Protein AF-A0A8D0H5A8-F1 (afdb_monomer_lite)

Sequence (296 aa):
MAQKKRKTSLLFDHLESGELAEHLTYLEYRSFSKILFQDYHSFVMHGCTVDNPILERFITLFNSVSQWVQLMVLSKPTAQQRAQVITRFVMVAQVWESLTELLTSVGNYSQYRRRFSECLGFKFPILGVHLKDLVAVHVALPDWLDRAHTRLNGTKMQQLFVILNELVLVQSIRPPFEANPDLLNLLMVSLDQYQTEDEIYQLSLQREPRNKSAPSSPTSSTPTPTPPPAIIEEWAAAPKPKPDQALVRKHIEKMVESVFRNFDVDGDGHISQEEFKIIRNNFPYLCKFGDLDENQ

Secondary structure (DSSP, 8-state):
-HHHHHHHHT-TTTS-HHHHHHHHHHHHHHHHTT--HHHHHHHHHHSS-SS-HHHHHHHHHHHHHHHHHHHHHHH-SSHHHHHHHHHHHHHHTS-HHHHHHHT--TTTTHHHHHHHHH--SS----HHHHHHHHHHHHHHS-SBSSTTS-SB-HHHHHHHHHHHHHHHHHHHSPPSSPPPHHHHHHHHHHHT----HHHHHHHHHHHSPPPS-S----------PPPPPTTS-GGG--------HHHHHHHHHHHHHHHHHHH-SS-SS---HHHHHHHHHHSTTGGGGTTS----

Organism: Sphenodon punctatus (NCBI:txid8508)

InterPro domains:
  IPR001895 Ras guanine-nucleotide exchange factors catalytic domain [PF00617] (19-95)
  IPR001895 Ras guanine-nucleotide exchange factors catalytic domain [PS50009] (16-210)
  IPR001895 Ras guanine-nucleotide exchange factors catalytic domain [SM00147] (12-211)
  IPR002048 EF-hand domain [PF00036] (256-278)
  IPR002048 EF-hand domain [PS50222] (251-286)
  IPR002048 EF-hand domain [SM00054] (255-283)
  IPR008937 Ras-like guanine nucleotide exchange factor [PTHR23113] (9-94)
  IPR011992 EF-hand domain pair [SSF47473] (235-284)
  IPR018247 EF-Hand 1, calcium-binding site [PS00018] (264-276)
  IPR023578 Ras guanine nucleotide exchange factor domain superfamily [SSF48366] (5-222)
  IPR036964 Ras guanine-nucleotide exchange factor, catalytic domain superfamily [G3DSA:1.10.840.10] (4-94)
  IPR036964 Ras guanine-nucleotide exchange factor, catalytic domain superfamily [G3DSA:1.10.840.10] (95-242)

Foldseek 3Di:
DVLVVVLQCLFPVRNALQLVLLLLVQLLLVLLLPDDPVLLVCCLVVVADDPRVSVLVNLLLVVLVVVLLLVLLLLDQDPVVSVVSVVSNCVNVPHPVVVCVQLACPPPSVSVVVVQVVDDAADDDPVLSLSVQSNVLPVVDDQAPDPVRPHGDPVSVVSNCVSVVVSVVNSVGDDPDDHDVLSSLLVVLLSLDDDDPVRSVVSVCVSPPDDPPDPDDDDDDDPDPPPDRCSDDPRSPHDPDPRPVVVSVVSVVSNLVSLCVSQVPVNPSDHDPVSVVSSCSRRVPVCVVVVPDPDD

Structure (mmCIF, N/CA/C/O backbone):
data_AF-A0A8D0H5A8-F1
#
_entry.id   AF-A0A8D0H5A8-F1
#
loop_
_atom_site.group_PDB
_atom_site.id
_atom_site.type_symbol
_atom_site.label_atom_id
_atom_site.label_alt_id
_atom_site.label_comp_id
_atom_site.label_asym_id
_atom_site.label_entity_id
_atom_site.label_seq_id
_atom_site.pdbx_PDB_ins_code
_atom_site.Cartn_x
_atom_site.Cartn_y
_atom_site.Cartn_z
_atom_site.occupancy
_atom_site.B_iso_or_equiv
_atom_site.auth_seq_id
_atom_site.auth_comp_id
_atom_site.auth_asym_id
_atom_site.auth_atom_id
_atom_site.pdbx_PDB_model_num
ATOM 1 N N . MET A 1 1 ? -31.976 12.050 14.074 1.00 32.66 1 MET A N 1
ATOM 2 C CA . MET A 1 1 ? -31.565 10.629 13.921 1.00 32.66 1 MET A CA 1
ATOM 3 C C . MET A 1 1 ? -30.370 10.447 12.981 1.00 32.66 1 MET A C 1
ATOM 5 O O . MET A 1 1 ? -29.444 9.749 13.369 1.00 32.66 1 MET A O 1
ATOM 9 N N . ALA A 1 2 ? -30.318 11.108 11.816 1.00 33.44 2 ALA A N 1
ATOM 10 C CA . ALA A 1 2 ? -29.173 11.036 10.890 1.00 33.44 2 ALA A CA 1
ATOM 11 C C . ALA A 1 2 ? -27.829 11.482 11.509 1.00 33.44 2 ALA A C 1
ATOM 13 O O . ALA A 1 2 ? -26.819 10.814 11.335 1.00 33.44 2 ALA A O 1
ATOM 14 N N . GLN A 1 3 ? -27.831 12.544 12.320 1.00 36.78 3 GLN A N 1
ATOM 15 C CA . GLN A 1 3 ? -26.632 13.052 13.005 1.00 36.78 3 GLN A CA 1
ATOM 16 C C . GLN A 1 3 ? -26.099 12.072 14.069 1.00 36.78 3 GLN A C 1
ATOM 18 O O . GLN A 1 3 ? -24.895 11.915 14.218 1.00 36.78 3 GLN A O 1
ATOM 23 N N . LYS A 1 4 ? -26.989 11.331 14.748 1.00 39.31 4 LYS A N 1
ATOM 24 C CA . LYS A 1 4 ? -26.627 10.286 15.726 1.00 39.31 4 LYS A CA 1
ATOM 25 C C . LYS A 1 4 ? -26.050 9.033 15.041 1.00 39.31 4 LYS A C 1
ATOM 27 O O . LYS A 1 4 ? -25.130 8.427 15.579 1.00 39.31 4 LYS A O 1
ATOM 32 N N . LYS A 1 5 ? -26.54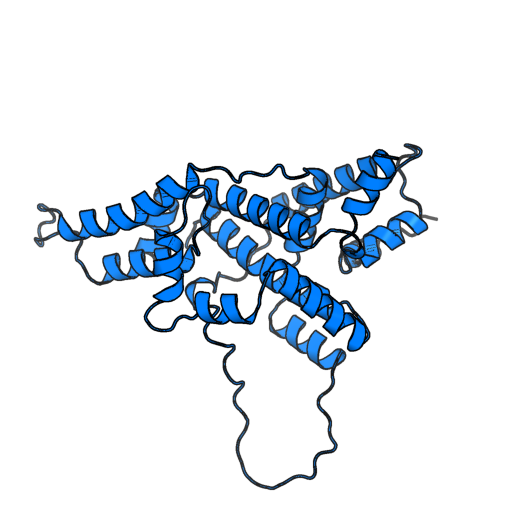1 8.693 13.837 1.00 42.31 5 LYS A N 1
ATOM 33 C CA . LYS A 1 5 ? -25.967 7.658 12.949 1.00 42.31 5 LYS A CA 1
ATOM 34 C C . LYS A 1 5 ? -24.576 8.053 12.427 1.00 42.31 5 LYS A C 1
ATOM 36 O O . LYS A 1 5 ? -23.653 7.257 12.484 1.00 42.31 5 LYS A O 1
ATOM 41 N N . ARG A 1 6 ? -24.395 9.315 12.016 1.00 46.88 6 ARG A N 1
ATOM 42 C CA . ARG A 1 6 ? -23.095 9.848 11.561 1.00 46.88 6 ARG A CA 1
ATOM 43 C C . ARG A 1 6 ? -22.026 9.822 12.662 1.00 46.88 6 ARG A C 1
ATOM 45 O O . ARG A 1 6 ? -20.892 9.454 12.395 1.00 46.88 6 ARG A O 1
ATOM 52 N N . LYS A 1 7 ? -22.408 10.148 13.904 1.00 48.62 7 LYS A N 1
ATOM 53 C CA . LYS A 1 7 ? -21.528 10.104 15.089 1.00 48.62 7 LYS A CA 1
ATOM 54 C C . LYS A 1 7 ? -21.149 8.684 15.521 1.00 48.62 7 LYS A C 1
ATOM 56 O O . LYS A 1 7 ? -20.062 8.481 16.043 1.00 48.62 7 LYS A O 1
ATOM 61 N N . THR A 1 8 ? -22.027 7.704 15.295 1.00 46.03 8 THR A N 1
ATOM 62 C CA . THR A 1 8 ? -21.752 6.289 15.604 1.00 46.03 8 THR A CA 1
ATOM 63 C C . THR A 1 8 ? -20.870 5.616 14.546 1.00 46.03 8 THR A C 1
ATOM 65 O O . THR A 1 8 ? -20.055 4.788 14.930 1.00 46.03 8 THR A O 1
ATOM 68 N N . SER A 1 9 ? -20.919 6.040 13.272 1.00 49.22 9 SER A N 1
ATOM 69 C CA . SER A 1 9 ? -19.961 5.616 12.221 1.00 49.22 9 SER A CA 1
ATOM 70 C C . SER A 1 9 ? -18.506 5.974 12.533 1.00 49.22 9 SER A C 1
ATOM 72 O O . SER A 1 9 ? -17.601 5.299 12.072 1.00 49.22 9 SER A O 1
ATOM 74 N N . LEU A 1 10 ? -18.239 7.029 13.311 1.00 56.25 10 LEU A N 1
ATOM 75 C CA . LEU A 1 10 ? -16.859 7.441 13.624 1.00 56.25 10 LEU A CA 1
ATOM 76 C C . LEU A 1 10 ? -16.199 6.564 14.702 1.00 56.25 10 LEU A C 1
ATOM 78 O O . LEU A 1 10 ? -15.023 6.744 15.013 1.00 56.25 10 LEU A O 1
ATOM 82 N N . LEU A 1 11 ? -16.952 5.627 15.283 1.00 60.44 11 LEU A N 1
ATOM 83 C CA . LEU A 1 11 ? -16.485 4.725 16.325 1.00 60.44 11 LEU A CA 1
ATOM 84 C C . LEU A 1 11 ? -16.085 3.399 15.685 1.00 60.44 11 LEU A C 1
ATOM 86 O O . LEU A 1 11 ? -16.940 2.689 15.167 1.00 60.44 11 LEU A O 1
ATOM 90 N N . PHE A 1 12 ? -14.805 3.039 15.762 1.00 63.34 12 PHE A N 1
ATOM 91 C CA . PHE A 1 12 ? -14.275 1.749 15.311 1.00 63.34 12 PHE A CA 1
ATOM 92 C C . PHE A 1 12 ? -15.105 0.551 15.809 1.00 63.34 12 PHE A C 1
ATOM 94 O O . PHE A 1 12 ? -15.384 -0.372 15.045 1.00 63.34 12 PHE A O 1
ATOM 101 N N . ASP A 1 13 ? -15.578 0.580 17.060 1.00 62.59 13 ASP A N 1
ATOM 102 C CA . ASP A 1 13 ? -16.407 -0.498 17.610 1.00 62.59 13 ASP A CA 1
ATOM 103 C C . ASP A 1 13 ? -17.788 -0.612 16.919 1.00 62.59 13 ASP A C 1
ATOM 105 O O . ASP A 1 13 ? -18.361 -1.703 16.881 1.00 62.59 13 ASP A O 1
ATOM 109 N N . HIS A 1 14 ? -18.290 0.449 16.282 1.00 64.38 14 HIS A N 1
ATOM 110 C CA . HIS A 1 14 ? -19.584 0.487 15.582 1.00 64.38 14 HIS A CA 1
ATOM 111 C C . HIS A 1 14 ? -19.475 0.617 14.054 1.00 64.38 14 HIS A C 1
ATOM 113 O O . HIS A 1 14 ? -20.487 0.480 13.372 1.00 64.38 14 HIS A O 1
ATOM 119 N N . LEU A 1 15 ? -18.269 0.829 13.525 1.00 70.31 15 LEU A N 1
ATOM 120 C CA . LEU A 1 15 ? -17.990 0.931 12.097 1.00 70.31 15 LEU A CA 1
ATOM 121 C C . LEU A 1 15 ? -18.145 -0.437 11.422 1.00 70.31 15 LEU A C 1
ATOM 123 O O . LEU A 1 15 ? -17.518 -1.419 11.833 1.00 70.31 15 LEU A O 1
ATOM 127 N N . GLU A 1 16 ? -18.982 -0.534 10.394 1.00 74.81 16 GLU A N 1
ATOM 128 C CA . GLU A 1 16 ? -19.155 -1.794 9.671 1.00 74.81 16 GLU A CA 1
ATOM 129 C C . GLU A 1 16 ? -17.849 -2.207 8.976 1.00 74.81 16 GLU A C 1
ATOM 131 O O . GLU A 1 16 ? -17.098 -1.372 8.470 1.00 74.81 16 GLU A O 1
ATOM 136 N N . SER A 1 17 ? -17.567 -3.514 8.929 1.00 75.00 17 SER A N 1
ATOM 137 C CA . SER A 1 17 ? -16.337 -4.034 8.315 1.00 75.00 17 SER A CA 1
ATOM 138 C C . SER A 1 17 ? -16.186 -3.617 6.844 1.00 75.00 17 SER A C 1
ATOM 140 O O . SER A 1 17 ? -15.068 -3.374 6.395 1.00 75.00 17 SER A O 1
ATOM 142 N N . GLY A 1 18 ? -17.300 -3.499 6.111 1.00 77.62 18 GLY A N 1
ATOM 143 C CA . GLY A 1 18 ? -17.314 -2.997 4.734 1.00 77.62 18 GLY A CA 1
ATOM 144 C C . GLY A 1 18 ? -16.946 -1.516 4.642 1.00 77.62 18 GLY A C 1
ATOM 145 O O . GLY A 1 18 ? -16.076 -1.158 3.857 1.00 77.62 18 GLY A O 1
ATOM 146 N N . GLU A 1 19 ? -17.518 -0.674 5.508 1.00 80.44 19 GLU A N 1
ATOM 147 C CA . GLU A 1 19 ? -17.210 0.762 5.553 1.00 80.44 19 GLU A CA 1
ATOM 148 C C . GLU A 1 19 ? -15.726 0.990 5.890 1.00 80.44 19 GLU A C 1
ATOM 150 O O . GLU A 1 19 ? -15.059 1.803 5.252 1.00 80.44 19 GLU A O 1
ATOM 155 N N . LEU A 1 20 ? -15.157 0.225 6.830 1.00 81.62 20 LEU A N 1
ATOM 156 C CA . LEU A 1 20 ? -13.722 0.291 7.125 1.00 81.62 20 LEU A CA 1
ATOM 157 C C . LEU A 1 20 ? -12.859 -0.098 5.912 1.00 81.62 20 LEU A C 1
ATOM 159 O O . LEU A 1 20 ? -11.876 0.588 5.624 1.00 81.62 20 LEU A O 1
ATOM 163 N N . ALA A 1 21 ? -13.223 -1.168 5.196 1.00 83.00 21 ALA A N 1
ATOM 164 C CA . ALA A 1 21 ? -12.512 -1.602 3.992 1.00 83.00 21 ALA A CA 1
ATOM 165 C C . ALA A 1 21 ? -12.516 -0.515 2.907 1.00 83.00 21 ALA A C 1
ATOM 167 O O . ALA A 1 21 ? -11.471 -0.218 2.327 1.00 83.00 21 ALA A O 1
ATOM 168 N N . GLU A 1 22 ? -13.667 0.116 2.664 1.00 86.00 22 GLU A N 1
ATOM 169 C CA . GLU A 1 22 ? -13.814 1.215 1.705 1.00 86.00 22 GLU A CA 1
ATOM 170 C C . GLU A 1 22 ? -12.912 2.402 2.068 1.00 86.00 22 GLU A C 1
ATOM 172 O O . GLU A 1 22 ? -12.173 2.909 1.223 1.00 86.00 22 GLU A O 1
ATOM 177 N N . HIS A 1 23 ? -12.890 2.815 3.339 1.00 86.88 23 HIS A N 1
ATOM 178 C CA . HIS A 1 23 ? -12.073 3.950 3.774 1.00 86.88 23 HIS A CA 1
ATOM 179 C C . HIS A 1 23 ? -10.568 3.659 3.711 1.00 86.88 23 HIS A C 1
ATOM 181 O O . HIS A 1 23 ? -9.806 4.523 3.270 1.00 86.88 23 HIS A O 1
ATOM 187 N N . LEU A 1 24 ? -10.128 2.455 4.097 1.00 87.31 24 LEU A N 1
ATOM 188 C CA . LEU A 1 24 ? -8.728 2.039 3.947 1.00 87.31 24 LEU A CA 1
ATOM 189 C C . LEU A 1 24 ? -8.327 1.995 2.468 1.00 87.31 24 LEU A C 1
ATOM 191 O O . LEU A 1 24 ? -7.317 2.587 2.090 1.00 87.31 24 LEU A O 1
ATOM 195 N N . THR A 1 25 ? -9.174 1.409 1.617 1.00 88.94 25 THR A N 1
ATOM 196 C CA . THR A 1 25 ? -8.945 1.356 0.166 1.00 88.94 25 THR A CA 1
ATOM 197 C C . THR A 1 25 ? -8.857 2.759 -0.430 1.00 88.94 25 THR A C 1
ATOM 199 O O . THR A 1 25 ? -8.006 3.029 -1.274 1.00 88.94 25 THR A O 1
ATOM 202 N N . TYR A 1 26 ? -9.698 3.692 0.026 1.00 90.12 26 TYR A N 1
ATOM 203 C CA . TYR A 1 26 ? -9.642 5.082 -0.414 1.00 90.12 26 TYR A CA 1
ATOM 204 C C . TYR A 1 26 ? -8.338 5.778 0.007 1.00 90.12 26 TYR A C 1
ATOM 206 O O . TYR A 1 26 ? -7.755 6.521 -0.788 1.00 90.12 26 TYR A O 1
ATOM 214 N N . LEU A 1 27 ? -7.858 5.551 1.238 1.00 89.69 27 LEU A N 1
ATOM 215 C CA . LEU A 1 27 ? -6.582 6.099 1.714 1.00 89.69 27 LEU A CA 1
ATOM 216 C C . LEU A 1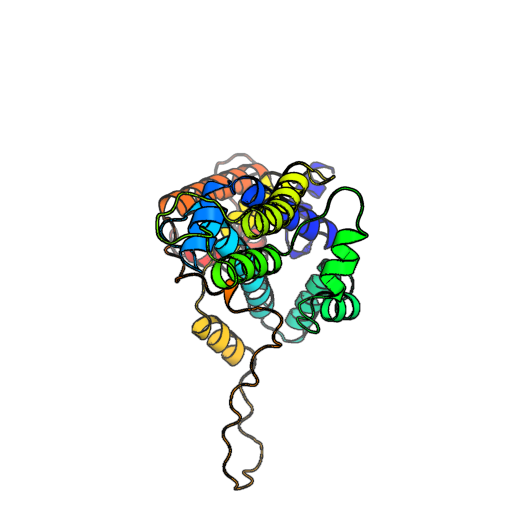 27 ? -5.410 5.594 0.877 1.00 89.69 27 LEU A C 1
ATOM 218 O O . LEU A 1 27 ? -4.593 6.399 0.418 1.00 89.69 27 LEU A O 1
ATOM 222 N N . GLU A 1 28 ? -5.349 4.285 0.649 1.00 90.62 28 GLU A N 1
ATOM 223 C CA . GLU A 1 28 ? -4.293 3.682 -0.154 1.00 90.62 28 GLU A CA 1
ATOM 224 C C . GLU A 1 28 ? -4.373 4.134 -1.611 1.00 90.62 28 GLU A C 1
ATOM 226 O O . GLU A 1 28 ? -3.356 4.548 -2.163 1.00 90.62 28 GLU A O 1
ATOM 231 N N . TYR A 1 29 ? -5.569 4.168 -2.213 1.00 92.38 29 TYR A N 1
ATOM 232 C CA . TYR A 1 29 ? -5.773 4.680 -3.570 1.00 92.38 29 TYR A CA 1
ATOM 233 C C . TYR A 1 29 ? -5.297 6.129 -3.705 1.00 92.38 29 TYR A C 1
ATOM 235 O O . TYR A 1 29 ? -4.563 6.460 -4.632 1.00 92.38 29 TYR A O 1
ATOM 243 N N . ARG A 1 30 ? -5.653 7.000 -2.754 1.00 91.81 30 ARG A N 1
ATOM 244 C CA . ARG A 1 30 ? -5.230 8.409 -2.750 1.00 91.81 30 ARG A CA 1
ATOM 245 C C . ARG A 1 30 ? -3.716 8.572 -2.600 1.00 91.81 30 ARG A C 1
ATOM 247 O O . ARG A 1 30 ? -3.160 9.584 -3.034 1.00 91.81 30 ARG A O 1
ATOM 254 N N . SER A 1 31 ? -3.055 7.642 -1.917 1.00 91.94 31 SER A N 1
ATOM 255 C CA . SER A 1 31 ? -1.596 7.610 -1.812 1.00 91.94 31 SER A CA 1
ATOM 256 C C . SER A 1 31 ? -0.973 7.102 -3.118 1.00 91.94 31 SER A C 1
ATOM 258 O O . SER A 1 31 ? -0.111 7.764 -3.692 1.00 91.94 31 SER A O 1
ATOM 260 N N . PHE A 1 32 ? -1.504 6.002 -3.654 1.00 94.25 32 PHE A N 1
ATOM 261 C CA . PHE A 1 32 ? -1.097 5.377 -4.911 1.00 94.25 32 PHE A CA 1
ATOM 262 C C . PHE A 1 32 ? -1.234 6.307 -6.120 1.00 94.25 32 PHE A C 1
ATOM 264 O O . PHE A 1 32 ? -0.338 6.363 -6.956 1.00 94.25 32 PHE A O 1
ATOM 271 N N . SER A 1 33 ? -2.310 7.094 -6.191 1.00 93.56 33 SER A N 1
ATOM 272 C CA . SER A 1 33 ? -2.580 8.027 -7.291 1.00 93.56 33 SER A CA 1
ATOM 273 C C . SER A 1 33 ? -1.586 9.191 -7.373 1.00 93.56 33 SER A C 1
ATOM 275 O O . SER A 1 33 ? -1.647 9.981 -8.311 1.00 93.56 33 SER A O 1
ATOM 277 N N . LYS A 1 34 ? -0.725 9.365 -6.362 1.00 94.69 34 LYS A N 1
ATOM 278 C CA . LYS A 1 34 ? 0.336 10.381 -6.363 1.00 94.69 34 LYS A CA 1
ATOM 279 C C . LYS A 1 34 ? 1.642 9.864 -6.950 1.00 94.69 34 LYS A C 1
ATOM 281 O O . LYS A 1 34 ? 2.497 10.690 -7.243 1.00 94.69 34 LYS A O 1
ATOM 286 N N . ILE A 1 35 ? 1.803 8.546 -7.072 1.00 95.31 35 ILE A N 1
ATOM 287 C CA . ILE A 1 35 ? 3.029 7.928 -7.571 1.00 95.31 35 ILE A CA 1
ATOM 288 C C . ILE A 1 35 ? 3.129 8.197 -9.070 1.00 95.31 35 ILE A C 1
ATOM 290 O O . ILE A 1 35 ? 2.241 7.826 -9.839 1.00 95.31 35 ILE A O 1
ATOM 294 N N . LEU A 1 36 ? 4.216 8.841 -9.472 1.00 95.56 36 LEU A N 1
ATOM 295 C CA . LEU A 1 36 ? 4.514 9.205 -10.848 1.00 95.56 36 LEU A CA 1
ATOM 296 C C . LEU A 1 36 ? 5.562 8.263 -11.447 1.00 95.56 36 LEU A C 1
ATOM 298 O O . LEU A 1 36 ? 6.276 7.545 -10.750 1.00 95.56 36 LEU A O 1
ATOM 302 N N . PHE A 1 37 ? 5.714 8.320 -12.772 1.00 95.06 37 PHE A N 1
ATOM 303 C CA . PHE A 1 37 ? 6.714 7.532 -13.499 1.00 95.06 37 PHE A CA 1
ATOM 304 C C . PHE A 1 37 ? 8.134 7.679 -12.926 1.00 95.06 37 PHE A C 1
ATOM 306 O O . PHE A 1 37 ? 8.851 6.690 -12.800 1.00 95.06 37 PHE A O 1
ATOM 313 N N . GLN A 1 38 ? 8.530 8.898 -12.547 1.00 95.56 38 GLN A N 1
ATOM 314 C CA . GLN A 1 38 ? 9.846 9.172 -11.960 1.00 95.56 38 GLN A CA 1
ATOM 315 C C . GLN A 1 38 ? 10.089 8.395 -10.656 1.00 95.56 38 GLN A C 1
ATOM 317 O O . GLN A 1 38 ? 11.221 8.002 -10.384 1.00 95.56 38 GLN A O 1
ATOM 322 N N . ASP A 1 39 ? 9.031 8.131 -9.886 1.00 95.75 39 ASP A N 1
ATOM 323 C CA . ASP A 1 39 ? 9.117 7.421 -8.614 1.00 95.75 39 ASP A CA 1
ATOM 324 C C . ASP A 1 39 ? 9.353 5.927 -8.872 1.00 95.75 39 ASP A C 1
ATOM 326 O O . ASP A 1 39 ? 10.213 5.317 -8.238 1.00 95.75 39 ASP A O 1
ATOM 330 N N . TYR A 1 40 ? 8.658 5.347 -9.859 1.00 96.12 40 TYR A N 1
ATOM 331 C CA . TYR A 1 40 ? 8.924 3.979 -10.315 1.00 96.12 40 TYR A CA 1
ATOM 332 C C . TYR A 1 40 ? 10.329 3.842 -10.890 1.00 96.12 40 TYR A C 1
ATOM 334 O O . TYR A 1 40 ? 11.054 2.920 -10.530 1.00 96.12 40 TYR A O 1
ATOM 342 N N . HIS A 1 41 ? 10.730 4.774 -11.753 1.00 94.75 41 HIS A N 1
ATOM 343 C CA . HIS A 1 41 ? 12.060 4.781 -12.344 1.00 94.75 41 HIS A CA 1
ATOM 344 C C . HIS A 1 41 ? 13.147 4.840 -11.264 1.00 94.75 41 HIS A C 1
ATOM 346 O O . HIS A 1 41 ? 14.050 4.010 -11.268 1.00 94.75 41 HIS A O 1
ATOM 352 N N . SER A 1 42 ? 13.036 5.769 -10.306 1.00 94.88 42 SER A N 1
ATOM 353 C CA . SER A 1 42 ? 13.983 5.870 -9.191 1.00 94.88 42 SER A CA 1
ATOM 354 C C . SER A 1 42 ? 14.063 4.562 -8.402 1.00 94.88 42 SER A C 1
ATOM 356 O O . SER A 1 42 ? 15.158 4.048 -8.187 1.00 94.88 42 SER A O 1
ATOM 358 N N . PHE A 1 43 ? 12.922 3.971 -8.036 1.00 94.00 43 PHE A N 1
ATOM 359 C CA . PHE A 1 43 ? 12.904 2.707 -7.299 1.00 94.00 43 PHE A CA 1
ATOM 360 C C . PHE A 1 43 ? 13.586 1.571 -8.069 1.00 94.00 43 PHE A C 1
ATOM 362 O O . PHE A 1 43 ? 14.390 0.837 -7.507 1.00 94.00 43 PHE A O 1
ATOM 369 N N . VAL A 1 44 ? 13.298 1.440 -9.364 1.00 94.19 44 VAL A N 1
ATOM 370 C CA . VAL A 1 44 ? 13.850 0.373 -10.210 1.00 94.19 44 VAL A CA 1
ATOM 371 C C . VAL A 1 44 ? 15.363 0.501 -10.376 1.00 94.19 44 VAL A C 1
ATOM 373 O O . VAL A 1 44 ? 16.056 -0.512 -10.358 1.00 94.19 44 VAL A O 1
ATOM 376 N N . MET A 1 45 ? 15.876 1.728 -10.493 1.00 91.56 45 MET A N 1
ATOM 377 C CA . MET A 1 45 ? 17.314 1.985 -10.632 1.00 91.56 45 MET A CA 1
ATOM 378 C C . MET A 1 45 ? 18.100 1.678 -9.352 1.00 91.56 45 MET A C 1
ATOM 380 O O . MET A 1 45 ? 19.255 1.269 -9.431 1.00 91.56 45 MET A O 1
ATOM 384 N N . HIS A 1 46 ? 17.494 1.875 -8.178 1.00 89.56 46 HIS A N 1
ATOM 385 C CA . HIS A 1 46 ? 18.162 1.666 -6.887 1.00 89.56 46 HIS A CA 1
ATOM 386 C C . HIS A 1 46 ? 17.835 0.311 -6.238 1.00 89.56 46 HIS A C 1
ATOM 388 O O . HIS A 1 46 ? 18.544 -0.119 -5.333 1.00 89.56 46 HIS A O 1
ATOM 394 N N . GLY A 1 47 ? 16.762 -0.360 -6.667 1.00 85.69 47 GLY A N 1
ATOM 395 C CA . GLY A 1 47 ? 16.233 -1.580 -6.045 1.00 85.69 47 GLY A CA 1
ATOM 396 C C . GLY A 1 47 ? 15.499 -1.346 -4.717 1.00 85.69 47 GLY A C 1
ATOM 397 O O . GLY A 1 47 ? 14.982 -2.291 -4.128 1.00 85.69 47 GLY A O 1
ATOM 398 N N . CYS A 1 48 ? 15.442 -0.101 -4.244 1.00 84.56 48 CYS A N 1
ATOM 399 C CA . CYS A 1 48 ? 14.756 0.320 -3.029 1.00 84.56 48 CYS A CA 1
ATOM 400 C C . CYS A 1 48 ? 14.365 1.803 -3.124 1.00 84.56 48 CYS A C 1
ATOM 402 O O . CYS A 1 48 ? 14.663 2.491 -4.104 1.00 84.56 48 CYS A O 1
ATOM 404 N N . THR A 1 49 ? 13.676 2.319 -2.108 1.00 85.69 49 THR A N 1
ATOM 405 C CA . THR A 1 49 ? 13.381 3.751 -2.018 1.00 85.69 49 THR A CA 1
ATOM 406 C C . THR A 1 49 ? 14.614 4.536 -1.571 1.00 85.69 49 THR A C 1
ATOM 408 O O . THR A 1 49 ? 15.070 4.376 -0.438 1.00 85.69 49 THR A O 1
ATOM 411 N N . VAL A 1 50 ? 15.122 5.401 -2.451 1.00 86.25 50 VAL A N 1
ATOM 412 C CA . VAL A 1 50 ? 16.187 6.373 -2.167 1.00 86.25 50 VAL A CA 1
ATOM 413 C C . VAL A 1 50 ? 15.713 7.741 -2.643 1.00 86.25 50 VAL A C 1
ATOM 415 O O . VAL A 1 50 ? 15.384 7.892 -3.821 1.00 86.25 50 VAL A O 1
ATOM 418 N N . ASP A 1 51 ? 15.633 8.708 -1.724 1.00 86.56 51 ASP A N 1
ATOM 419 C CA . ASP A 1 51 ? 15.133 10.068 -1.975 1.00 86.56 51 ASP A CA 1
ATOM 420 C C . ASP A 1 51 ? 13.798 10.083 -2.749 1.00 86.56 51 ASP A C 1
ATOM 422 O O . ASP A 1 51 ? 13.566 10.908 -3.636 1.00 86.56 51 ASP A O 1
ATOM 426 N N . ASN A 1 52 ? 12.902 9.146 -2.415 1.00 89.19 52 ASN A N 1
ATOM 427 C CA . ASN A 1 52 ? 11.635 8.932 -3.114 1.00 89.19 52 ASN A CA 1
ATOM 428 C C . ASN A 1 52 ? 10.456 9.083 -2.139 1.00 89.19 52 ASN A C 1
ATOM 430 O O . ASN A 1 52 ? 9.796 8.101 -1.782 1.00 89.19 52 ASN A O 1
ATOM 434 N N . PRO A 1 53 ? 10.157 10.319 -1.698 1.00 90.06 53 PRO A N 1
ATOM 435 C CA . PRO A 1 53 ? 9.223 10.560 -0.602 1.00 90.06 53 PRO A CA 1
ATOM 436 C C . PRO A 1 53 ? 7.788 10.132 -0.927 1.00 90.06 53 PRO A C 1
ATOM 438 O O . PRO A 1 53 ? 7.002 9.879 -0.017 1.00 90.06 53 PRO A O 1
ATOM 441 N N . ILE A 1 54 ? 7.404 10.068 -2.204 1.00 92.06 54 ILE A N 1
ATOM 442 C CA . ILE A 1 54 ? 6.054 9.659 -2.602 1.00 92.06 54 ILE A CA 1
ATOM 443 C C . ILE A 1 54 ? 5.881 8.153 -2.422 1.00 92.06 54 ILE A C 1
ATOM 445 O O . ILE A 1 54 ? 4.927 7.723 -1.769 1.00 92.06 54 ILE A O 1
ATOM 449 N N . LEU A 1 55 ? 6.821 7.361 -2.941 1.00 90.25 55 LEU A N 1
ATOM 450 C CA . LEU A 1 55 ? 6.776 5.912 -2.795 1.00 90.25 55 LEU A CA 1
ATOM 451 C C . LEU A 1 55 ? 7.042 5.481 -1.347 1.00 90.25 55 LEU A C 1
ATOM 453 O O . LEU A 1 55 ? 6.361 4.590 -0.849 1.00 90.25 55 LEU A O 1
ATOM 457 N N . GLU A 1 56 ? 7.946 6.162 -0.637 1.00 89.00 56 GLU A N 1
ATOM 458 C CA . GLU A 1 56 ? 8.175 5.951 0.799 1.00 89.00 56 GLU A CA 1
ATOM 459 C C . GLU A 1 56 ? 6.898 6.167 1.611 1.00 89.00 56 GLU A C 1
ATOM 461 O O . GLU A 1 56 ? 6.562 5.346 2.463 1.00 89.00 56 GLU A O 1
ATOM 466 N N . ARG A 1 57 ? 6.140 7.235 1.329 1.00 88.44 57 ARG A N 1
ATOM 467 C CA . ARG A 1 57 ? 4.853 7.496 1.993 1.00 88.44 57 ARG A CA 1
ATOM 468 C C . ARG A 1 57 ? 3.813 6.425 1.676 1.00 88.44 57 ARG A C 1
ATOM 470 O O . ARG A 1 57 ? 3.038 6.070 2.559 1.00 88.44 57 ARG A O 1
ATOM 477 N N . PHE A 1 58 ? 3.786 5.908 0.448 1.00 91.06 58 PHE A N 1
ATOM 478 C CA . PHE A 1 58 ? 2.901 4.801 0.085 1.00 91.06 58 PHE A CA 1
ATOM 479 C C . PHE A 1 58 ? 3.252 3.517 0.849 1.00 91.06 58 PHE A C 1
ATOM 481 O O . PHE A 1 58 ? 2.374 2.932 1.477 1.00 91.06 58 PHE A O 1
ATOM 488 N N . ILE A 1 59 ? 4.529 3.119 0.859 1.00 87.31 59 ILE A N 1
ATOM 489 C CA . ILE A 1 59 ? 4.990 1.921 1.580 1.00 87.31 59 ILE A CA 1
ATOM 490 C C . ILE A 1 59 ? 4.781 2.086 3.089 1.00 87.31 59 ILE A C 1
ATOM 492 O O . ILE A 1 59 ? 4.321 1.163 3.756 1.00 87.31 59 ILE A O 1
ATOM 496 N N . THR A 1 60 ? 5.048 3.27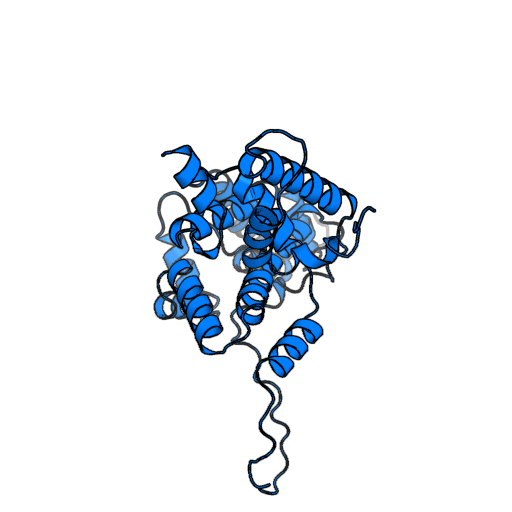9 3.627 1.00 85.94 60 THR A N 1
ATOM 497 C CA . THR A 1 60 ? 4.795 3.584 5.040 1.00 85.94 60 THR A CA 1
ATOM 498 C C . THR A 1 60 ? 3.316 3.421 5.370 1.00 85.94 60 THR A C 1
ATOM 500 O O . THR A 1 60 ? 3.002 2.731 6.329 1.00 85.94 60 THR A O 1
ATOM 503 N N . LEU A 1 61 ? 2.404 3.971 4.558 1.00 87.25 61 LEU A N 1
ATOM 504 C CA . LEU A 1 61 ? 0.962 3.801 4.759 1.00 87.25 61 LEU A CA 1
ATOM 505 C C . LEU A 1 61 ? 0.549 2.320 4.736 1.00 87.25 61 LEU A C 1
ATOM 507 O O . LEU A 1 61 ? -0.191 1.887 5.615 1.00 87.25 61 LEU A O 1
ATOM 511 N N . PHE A 1 62 ? 1.052 1.544 3.774 1.00 84.88 62 PHE A N 1
ATOM 512 C CA . PHE A 1 62 ? 0.779 0.108 3.668 1.00 84.88 62 PHE A CA 1
ATOM 513 C C . PHE A 1 62 ? 1.217 -0.656 4.934 1.00 84.88 62 PHE A C 1
ATOM 515 O O . PHE A 1 62 ? 0.454 -1.431 5.519 1.00 84.88 62 PHE A O 1
ATOM 522 N N . ASN A 1 63 ? 2.427 -0.372 5.424 1.00 83.56 63 ASN A N 1
ATOM 523 C CA . ASN A 1 63 ? 2.958 -0.965 6.654 1.00 83.56 63 ASN A CA 1
ATOM 524 C C . ASN A 1 63 ? 2.178 -0.507 7.897 1.00 83.56 63 ASN A C 1
ATOM 526 O O . ASN A 1 63 ? 1.875 -1.314 8.780 1.00 83.56 63 ASN A O 1
ATOM 530 N N . SER A 1 64 ? 1.794 0.767 7.937 1.00 85.06 64 SER A N 1
ATOM 531 C CA . SER A 1 64 ? 0.988 1.364 8.997 1.00 85.06 64 SER A CA 1
ATOM 532 C C . SER A 1 64 ? -0.371 0.687 9.157 1.00 85.06 64 SER A C 1
ATOM 534 O O . SER A 1 64 ? -0.811 0.503 10.288 1.00 85.06 64 SER A O 1
ATOM 536 N N . VAL A 1 65 ? -1.032 0.263 8.072 1.00 84.94 65 VAL A N 1
ATOM 537 C CA . VAL A 1 65 ? -2.297 -0.493 8.169 1.00 84.94 65 VAL A CA 1
ATOM 538 C C . VAL A 1 65 ? -2.072 -1.830 8.875 1.00 84.94 65 VAL A C 1
ATOM 540 O O . VAL A 1 65 ? -2.799 -2.158 9.813 1.00 84.94 65 VAL A O 1
ATOM 543 N N . SER A 1 66 ? -1.033 -2.573 8.486 1.00 83.12 66 SER A N 1
ATOM 544 C CA . SER A 1 66 ? -0.699 -3.866 9.101 1.00 83.12 66 SER A CA 1
ATOM 545 C C . SER A 1 66 ? -0.384 -3.725 10.592 1.00 83.12 66 SER A C 1
ATOM 547 O O . SER A 1 66 ? -0.895 -4.477 11.425 1.00 83.12 66 SER A O 1
ATOM 549 N N . GLN A 1 67 ? 0.419 -2.724 10.947 1.00 83.38 67 GLN A N 1
ATOM 550 C CA . GLN A 1 67 ? 0.749 -2.423 12.334 1.00 83.38 67 GLN A CA 1
ATOM 551 C C . GLN A 1 67 ? -0.472 -1.960 13.131 1.00 83.38 67 GLN A C 1
ATOM 553 O O . GLN A 1 67 ? -0.681 -2.406 14.258 1.00 83.38 67 GLN A O 1
ATOM 558 N N . TRP A 1 68 ? -1.313 -1.108 12.551 1.00 85.19 68 TRP A N 1
ATOM 559 C CA . TRP A 1 68 ? -2.534 -0.650 13.198 1.00 85.19 68 TRP A CA 1
ATOM 560 C C . TRP A 1 68 ? -3.468 -1.817 13.527 1.00 85.19 68 TRP A C 1
ATOM 562 O O . TRP A 1 68 ? -3.974 -1.882 14.645 1.00 85.19 68 TRP A O 1
ATOM 572 N N . VAL A 1 69 ? -3.614 -2.801 12.632 1.00 84.12 69 VAL A N 1
ATOM 573 C CA . VAL A 1 69 ? -4.356 -4.045 12.910 1.00 84.12 69 VAL A CA 1
ATOM 574 C C . VAL A 1 69 ? -3.762 -4.795 14.110 1.00 84.12 69 VAL A C 1
ATOM 576 O O . VAL A 1 69 ? -4.498 -5.169 15.027 1.00 84.12 69 VAL A O 1
ATOM 579 N N . GLN A 1 70 ? -2.437 -4.979 14.152 1.00 83.38 70 GLN A N 1
ATOM 580 C CA . GLN A 1 70 ? -1.750 -5.643 15.272 1.00 83.38 70 GLN A CA 1
ATOM 581 C C . GLN A 1 70 ? -1.987 -4.906 16.599 1.00 83.38 70 GLN A C 1
ATOM 583 O O . GLN A 1 70 ? -2.316 -5.523 17.615 1.00 83.38 70 GLN A O 1
ATOM 588 N N . LEU A 1 71 ? -1.880 -3.578 16.588 1.00 82.31 71 LEU A N 1
ATOM 589 C CA . LEU A 1 71 ? -2.093 -2.728 17.756 1.00 82.31 71 LEU A CA 1
ATOM 590 C C . LEU A 1 71 ? -3.561 -2.706 18.202 1.00 82.31 71 LEU A C 1
ATOM 592 O O . LEU A 1 71 ? -3.831 -2.752 19.402 1.00 82.31 71 LEU A O 1
ATOM 596 N N . MET A 1 72 ? -4.522 -2.715 17.273 1.00 81.81 72 MET A N 1
ATOM 597 C CA . MET A 1 72 ? -5.947 -2.856 17.593 1.00 81.81 72 MET A CA 1
ATOM 598 C C . MET A 1 72 ? -6.225 -4.167 18.326 1.00 81.81 72 MET A C 1
ATOM 600 O O . MET A 1 72 ? -6.945 -4.162 19.327 1.00 81.81 72 MET A O 1
ATOM 604 N N . VAL A 1 73 ? -5.617 -5.276 17.897 1.00 85.50 73 VAL A N 1
ATOM 605 C CA . VAL A 1 73 ? -5.719 -6.558 18.606 1.00 85.50 73 VAL A CA 1
ATOM 606 C C . VAL A 1 73 ? -5.072 -6.456 19.991 1.00 85.50 73 VAL A C 1
ATOM 608 O O . VAL A 1 73 ? -5.733 -6.714 20.994 1.00 85.50 73 VAL A O 1
ATOM 611 N N . LEU A 1 74 ? -3.813 -6.021 20.091 1.00 84.81 74 LEU A N 1
ATOM 612 C CA . LEU A 1 74 ? -3.074 -5.960 21.364 1.00 84.81 74 LEU A CA 1
ATOM 613 C C . LEU A 1 74 ? -3.621 -4.930 22.369 1.00 84.81 74 LEU A C 1
ATOM 615 O O . LEU A 1 74 ? -3.364 -5.041 23.577 1.00 84.81 74 LEU A O 1
ATOM 619 N N . SER A 1 75 ? -4.412 -3.962 21.901 1.00 81.81 75 SER A N 1
ATOM 620 C CA . SER A 1 75 ? -5.110 -3.000 22.755 1.00 81.81 75 SER A CA 1
ATOM 621 C C . SER A 1 75 ? -6.125 -3.665 23.688 1.00 81.81 75 SER A C 1
ATOM 623 O O . SER A 1 75 ? -6.364 -3.163 24.787 1.00 81.81 75 SER A O 1
ATOM 625 N N . LYS A 1 76 ? -6.708 -4.810 23.295 1.00 82.56 76 LYS A N 1
ATOM 626 C CA . LYS A 1 76 ? -7.749 -5.462 24.092 1.00 82.56 76 LYS A CA 1
ATOM 627 C C . LYS A 1 76 ? -7.125 -6.303 25.224 1.00 82.56 76 LYS A C 1
ATOM 629 O O . LYS A 1 76 ? -6.241 -7.134 24.976 1.00 82.56 76 LYS A O 1
ATOM 634 N N . PRO A 1 77 ? -7.591 -6.134 26.477 1.00 80.62 77 PRO A N 1
ATOM 635 C CA . PRO A 1 77 ? -6.954 -6.749 27.641 1.00 80.62 77 PRO A CA 1
ATOM 636 C C . PRO A 1 77 ? -7.162 -8.267 27.694 1.00 80.62 77 PRO A C 1
ATOM 638 O O . PRO A 1 77 ? -6.251 -9.004 28.071 1.00 80.62 77 PRO A O 1
ATOM 641 N N . THR A 1 78 ? -8.333 -8.756 27.280 1.00 85.50 78 THR A N 1
ATOM 642 C CA . THR A 1 78 ? -8.698 -10.178 27.388 1.00 85.50 78 THR A CA 1
ATOM 643 C C . THR A 1 78 ? -8.532 -10.924 26.065 1.00 85.50 78 THR A C 1
ATOM 645 O O . THR A 1 78 ? -8.772 -10.367 24.994 1.00 85.50 78 THR A O 1
ATOM 648 N N . ALA A 1 79 ? -8.178 -12.212 26.130 1.00 87.50 79 ALA A N 1
ATOM 649 C CA . ALA A 1 79 ? -8.025 -13.061 24.943 1.00 87.50 79 ALA A CA 1
ATOM 650 C C . ALA A 1 79 ? -9.318 -13.160 24.112 1.00 87.50 79 ALA A C 1
ATOM 652 O O . ALA A 1 79 ? -9.272 -13.128 22.886 1.00 87.50 79 ALA A O 1
ATOM 653 N N . GLN A 1 80 ? -10.480 -13.201 24.772 1.00 85.94 80 GLN A N 1
ATOM 654 C CA . GLN A 1 80 ? -11.781 -13.248 24.096 1.00 85.94 80 GLN A CA 1
ATOM 655 C C . GLN A 1 80 ? -12.035 -11.993 23.252 1.00 85.94 80 GLN A C 1
ATOM 657 O O . GLN A 1 80 ? -12.428 -12.097 22.093 1.00 85.94 80 GLN A O 1
ATOM 662 N N . GLN A 1 81 ? -11.758 -10.805 23.798 1.00 84.19 81 GLN A N 1
ATOM 663 C CA . GLN A 1 81 ? -11.909 -9.551 23.055 1.00 84.19 81 GLN A CA 1
ATOM 664 C C . GLN A 1 81 ? -10.897 -9.443 21.908 1.00 84.19 81 GLN A C 1
ATOM 666 O O . GLN A 1 81 ? -11.247 -8.967 20.831 1.00 84.19 81 GLN A O 1
ATOM 671 N N . ARG A 1 82 ? -9.661 -9.925 22.098 1.00 87.88 82 ARG A N 1
ATOM 672 C CA . ARG A 1 82 ? -8.668 -10.002 21.013 1.00 87.88 82 ARG A CA 1
ATOM 673 C C . ARG A 1 82 ? -9.156 -10.879 19.862 1.00 87.88 82 ARG A C 1
ATOM 675 O O . ARG A 1 82 ? -9.120 -10.446 18.715 1.00 87.88 82 ARG A O 1
ATOM 682 N N . ALA A 1 83 ? -9.678 -12.066 20.168 1.00 84.94 83 ALA A N 1
ATOM 683 C CA . ALA A 1 83 ? -10.237 -12.977 19.170 1.00 84.94 83 ALA A CA 1
ATOM 684 C C . ALA A 1 83 ? -11.425 -12.360 18.406 1.00 84.94 83 ALA A C 1
ATOM 686 O O . ALA A 1 83 ? -11.539 -12.547 17.194 1.00 84.94 83 ALA A O 1
ATOM 687 N N . GLN A 1 84 ? -12.276 -11.577 19.078 1.00 83.62 84 GLN A N 1
ATOM 688 C CA . GLN A 1 84 ? -13.365 -10.839 18.424 1.00 83.62 84 GLN A CA 1
ATOM 689 C C . GLN A 1 84 ? -12.839 -9.800 17.425 1.00 83.62 84 GLN A C 1
ATOM 691 O O . GLN A 1 84 ? -13.337 -9.729 16.303 1.00 83.62 84 GLN A O 1
ATOM 696 N N . VAL A 1 85 ? -11.806 -9.034 17.794 1.00 82.19 85 VAL A N 1
ATOM 697 C CA . VAL A 1 85 ? -11.168 -8.061 16.890 1.00 82.19 85 VAL A CA 1
ATOM 698 C C . VAL A 1 85 ? -10.517 -8.763 15.695 1.00 82.19 85 VAL A C 1
ATOM 700 O O . VAL A 1 85 ? -10.727 -8.335 14.562 1.00 82.19 85 VAL A O 1
ATOM 703 N N . ILE A 1 86 ? -9.803 -9.874 15.920 1.00 83.12 86 ILE A N 1
ATOM 704 C CA . ILE A 1 86 ? -9.229 -10.698 14.841 1.00 83.12 86 ILE A CA 1
ATOM 705 C C . ILE A 1 86 ? -10.331 -11.155 13.881 1.00 83.12 86 ILE A C 1
ATOM 707 O O . ILE A 1 86 ? -10.218 -10.960 12.675 1.00 83.12 86 ILE A O 1
ATOM 711 N N . THR A 1 87 ? -11.428 -11.700 14.410 1.00 80.44 87 THR A N 1
ATOM 712 C CA . THR A 1 87 ? -12.562 -12.168 13.598 1.00 80.44 87 THR A CA 1
ATOM 713 C C . THR A 1 87 ? -13.167 -11.029 12.775 1.00 80.44 87 THR A C 1
ATOM 715 O O . THR A 1 87 ? -13.491 -11.215 11.604 1.00 80.44 87 THR A O 1
ATOM 718 N N . ARG A 1 88 ? -13.270 -9.824 13.348 1.00 77.94 88 ARG A N 1
ATOM 719 C CA . ARG A 1 88 ? -13.781 -8.644 12.642 1.00 77.94 88 ARG A CA 1
ATOM 720 C C . ARG A 1 88 ? -12.863 -8.221 11.494 1.00 77.94 88 ARG A C 1
ATOM 722 O O . ARG A 1 88 ? -13.371 -7.961 10.409 1.00 77.94 88 ARG A O 1
ATOM 729 N N . PHE A 1 89 ? -11.541 -8.209 11.688 1.00 76.94 89 PHE A N 1
ATOM 730 C CA . PHE A 1 89 ? -10.582 -7.935 10.607 1.00 76.94 89 PHE A CA 1
ATOM 731 C C . PHE A 1 89 ? -10.557 -9.034 9.543 1.00 76.94 89 PHE A C 1
ATOM 733 O O . PHE A 1 89 ? -10.431 -8.737 8.360 1.00 76.94 89 PHE A O 1
ATOM 740 N N . VAL A 1 90 ? -10.763 -10.291 9.930 1.00 74.75 90 VAL A N 1
ATOM 741 C CA . VAL A 1 90 ? -10.966 -11.386 8.973 1.00 74.75 90 VAL A CA 1
ATOM 742 C C . VAL A 1 90 ? -12.221 -11.149 8.125 1.00 74.75 90 VAL A C 1
ATOM 744 O O . VAL A 1 90 ? -12.184 -11.373 6.920 1.00 74.75 90 VAL A O 1
ATOM 747 N N . MET A 1 91 ? -13.311 -10.648 8.717 1.00 69.19 91 MET A N 1
ATOM 748 C CA . MET A 1 91 ? -14.520 -10.264 7.975 1.00 69.19 91 MET A CA 1
ATOM 749 C C . MET A 1 91 ? -14.313 -9.027 7.088 1.00 69.19 91 MET A C 1
ATOM 751 O O . MET A 1 91 ? -14.898 -8.966 6.012 1.00 69.19 91 MET A O 1
ATOM 755 N N . VAL A 1 92 ? -13.477 -8.058 7.492 1.00 66.31 92 VAL A N 1
ATOM 756 C CA . VAL A 1 92 ? -13.022 -6.955 6.611 1.00 66.31 92 VAL A CA 1
ATOM 757 C C . VAL A 1 92 ? -12.299 -7.536 5.392 1.00 66.31 92 VAL A C 1
ATOM 759 O O . VAL A 1 92 ? -12.548 -7.125 4.265 1.00 66.31 92 VAL A O 1
ATOM 762 N N . ALA A 1 93 ? -11.479 -8.563 5.610 1.00 64.62 93 ALA A N 1
ATOM 763 C CA . ALA A 1 93 ? -10.808 -9.334 4.569 1.00 64.62 93 ALA A CA 1
ATOM 764 C C . ALA A 1 93 ? -11.745 -10.366 3.872 1.00 64.62 93 ALA A C 1
ATOM 766 O O . ALA A 1 93 ? -11.313 -11.183 3.070 1.00 64.62 93 ALA A O 1
ATOM 767 N N . GLN A 1 94 ? -13.045 -10.330 4.170 1.00 60.53 94 GLN A N 1
ATOM 768 C CA . GLN A 1 94 ? -14.161 -11.148 3.676 1.00 60.53 94 GLN A CA 1
ATOM 769 C C . GLN A 1 94 ? -14.053 -12.685 3.755 1.00 60.53 94 GLN A C 1
ATOM 771 O O . GLN A 1 94 ? -15.035 -13.279 4.184 1.00 60.53 94 GLN A O 1
ATOM 776 N N . VAL A 1 95 ? -12.939 -13.364 3.463 1.00 51.41 95 VAL A N 1
ATOM 777 C CA . VAL A 1 95 ? -12.724 -14.795 3.787 1.00 51.41 95 VAL A CA 1
ATOM 778 C C . VAL A 1 95 ? -11.217 -15.071 3.874 1.00 51.41 95 VAL A C 1
ATOM 780 O O . VAL A 1 95 ? -10.530 -15.126 2.854 1.00 51.41 95 VAL A O 1
ATOM 783 N N . TRP A 1 96 ? -10.700 -15.294 5.087 1.00 49.28 96 TRP A N 1
ATOM 784 C CA . TRP A 1 96 ? -9.267 -15.525 5.351 1.00 49.28 96 TRP A CA 1
ATOM 785 C C . TRP A 1 96 ? -8.652 -16.651 4.506 1.00 49.28 96 TRP A C 1
ATOM 787 O O . TRP A 1 96 ? -7.535 -16.512 4.014 1.00 49.28 96 TRP A O 1
ATOM 797 N N . GLU A 1 97 ? -9.377 -17.752 4.307 1.00 53.94 97 GLU A N 1
ATOM 798 C CA . GLU A 1 97 ? -8.878 -18.921 3.570 1.00 53.94 97 GLU A CA 1
ATOM 799 C C . GLU A 1 97 ? -8.745 -18.638 2.064 1.00 53.94 97 GLU A C 1
ATOM 801 O O . GLU A 1 97 ? -7.679 -18.854 1.489 1.00 53.94 97 GLU A O 1
ATOM 806 N N . SER A 1 98 ? -9.765 -18.017 1.453 1.00 60.78 98 SER A N 1
ATOM 807 C CA . SER A 1 98 ? -9.714 -17.601 0.045 1.00 60.78 98 SER A CA 1
ATOM 808 C C . SER A 1 98 ? -8.659 -16.523 -0.208 1.00 60.78 98 SER A C 1
ATOM 810 O O . SER A 1 98 ? -8.076 -16.506 -1.289 1.00 60.78 98 SER A O 1
ATOM 812 N N . LEU A 1 99 ? -8.412 -15.618 0.746 1.00 66.19 99 LEU A N 1
ATOM 813 C CA . LEU A 1 99 ? -7.380 -14.592 0.597 1.00 66.19 99 LEU A CA 1
ATOM 814 C C . LEU A 1 99 ? -5.969 -15.123 0.836 1.00 66.19 99 LEU A C 1
ATOM 816 O O . LEU A 1 99 ? -5.057 -14.715 0.128 1.00 66.19 99 LEU A O 1
ATOM 820 N N . THR A 1 100 ? -5.765 -16.029 1.791 1.00 69.50 100 THR A N 1
ATOM 821 C CA . THR A 1 100 ? -4.431 -16.596 2.053 1.00 69.50 100 THR A CA 1
ATOM 822 C C . THR A 1 100 ? -3.958 -17.422 0.858 1.00 69.50 100 THR A C 1
ATOM 824 O O . THR A 1 100 ? -2.797 -17.330 0.461 1.00 69.50 100 THR A O 1
ATOM 827 N N . GLU A 1 101 ? -4.866 -18.177 0.233 1.00 74.31 101 GLU A N 1
ATOM 828 C CA . GLU A 1 101 ? -4.581 -18.868 -1.024 1.00 74.31 101 GLU A CA 1
ATOM 829 C C . GLU A 1 101 ? -4.366 -17.883 -2.185 1.00 74.31 101 GLU A C 1
ATOM 831 O O . GLU A 1 101 ? -3.462 -18.074 -2.994 1.00 74.31 101 GLU A O 1
ATOM 836 N N . LEU A 1 102 ? -5.147 -16.800 -2.261 1.00 78.50 102 LEU A N 1
ATOM 837 C CA . LEU A 1 102 ? -5.007 -15.791 -3.316 1.00 78.50 102 LEU A CA 1
ATOM 838 C C . LEU A 1 102 ? -3.680 -15.018 -3.237 1.00 78.50 102 LEU A C 1
ATOM 840 O O . LEU A 1 102 ? -3.069 -14.738 -4.268 1.00 78.50 102 LEU A O 1
ATOM 844 N N . LEU A 1 103 ? -3.257 -14.663 -2.024 1.00 80.50 103 LEU A N 1
ATOM 845 C CA . LEU A 1 103 ? -2.100 -13.810 -1.729 1.00 80.50 103 LEU A CA 1
ATOM 846 C C . LEU A 1 103 ? -0.808 -14.605 -1.511 1.00 80.50 103 LEU A C 1
ATOM 848 O O . LEU A 1 103 ? 0.219 -14.038 -1.142 1.00 80.50 103 LEU A O 1
ATOM 852 N N . THR A 1 104 ? -0.845 -15.918 -1.736 1.00 83.62 104 THR A N 1
ATOM 853 C CA . THR A 1 104 ? 0.340 -16.764 -1.639 1.00 83.62 104 THR A CA 1
ATOM 854 C C . THR A 1 104 ? 1.419 -16.334 -2.637 1.00 83.62 104 THR A C 1
ATOM 856 O O . THR A 1 104 ? 1.144 -16.051 -3.806 1.00 83.62 104 THR A O 1
ATOM 859 N N . SER A 1 105 ? 2.678 -16.345 -2.198 1.00 83.38 105 SER A N 1
ATOM 860 C CA . SER A 1 105 ? 3.840 -16.103 -3.061 1.00 83.38 105 SER A CA 1
ATOM 861 C C . SER A 1 105 ? 4.180 -17.310 -3.953 1.00 83.38 105 SER A C 1
ATOM 863 O O . SER A 1 105 ? 5.008 -17.203 -4.866 1.00 83.38 105 SER A O 1
ATOM 865 N N . VAL A 1 106 ? 3.505 -18.453 -3.756 1.00 83.75 106 VAL A N 1
ATOM 866 C CA . VAL A 1 106 ? 3.677 -19.675 -4.557 1.00 83.75 106 VAL A CA 1
ATOM 867 C C . VAL A 1 106 ? 3.431 -19.402 -6.047 1.00 83.75 106 VAL A C 1
ATOM 869 O O . VAL A 1 106 ? 2.434 -18.805 -6.460 1.00 83.75 106 VAL A O 1
ATOM 872 N N . GLY A 1 107 ? 4.374 -19.850 -6.881 1.00 85.94 107 GLY A N 1
ATOM 873 C CA . GLY A 1 107 ? 4.327 -19.624 -8.327 1.00 85.94 107 GLY A CA 1
ATOM 874 C C . GLY A 1 107 ? 4.446 -18.146 -8.714 1.00 85.94 107 GLY A C 1
ATOM 875 O O . GLY A 1 107 ? 3.815 -17.730 -9.680 1.00 85.94 107 GLY A O 1
ATOM 876 N N . ASN A 1 108 ? 5.204 -17.349 -7.948 1.00 89.94 108 ASN A N 1
ATOM 877 C CA . ASN A 1 108 ? 5.364 -15.902 -8.140 1.00 89.94 108 ASN A CA 1
ATOM 878 C C . ASN A 1 108 ? 4.016 -15.164 -8.187 1.00 89.94 108 ASN A C 1
ATOM 880 O O . ASN A 1 108 ? 3.735 -14.422 -9.132 1.00 89.94 108 ASN A O 1
ATOM 884 N N . TYR A 1 109 ? 3.174 -15.396 -7.176 1.00 91.50 109 TYR A N 1
ATOM 885 C CA . TYR A 1 109 ? 1.843 -14.790 -7.064 1.00 91.50 109 TYR A CA 1
ATOM 886 C C . TYR A 1 109 ? 0.892 -15.154 -8.214 1.00 91.50 109 TYR A C 1
ATOM 888 O O . TYR A 1 109 ? 0.060 -14.347 -8.627 1.00 91.50 109 TYR A O 1
ATOM 896 N N . SER A 1 110 ? 1.010 -16.368 -8.759 1.00 91.62 110 SER A N 1
ATOM 897 C CA . SER A 1 110 ? 0.215 -16.824 -9.912 1.00 91.62 110 SER A CA 1
ATOM 898 C C . SER A 1 110 ? -1.302 -16.665 -9.721 1.00 91.62 110 SER A C 1
ATOM 900 O O . SER A 1 110 ? -1.984 -16.195 -10.633 1.00 91.62 110 SER A O 1
ATOM 902 N N . GLN A 1 111 ? -1.824 -16.986 -8.532 1.00 90.38 111 GLN A N 1
ATOM 903 C CA . GLN A 1 111 ? -3.252 -16.862 -8.222 1.00 90.38 111 GLN A CA 1
ATOM 904 C C . GLN A 1 111 ? -3.706 -15.401 -8.174 1.00 90.38 111 GLN A C 1
ATOM 906 O O . GLN A 1 111 ? -4.691 -15.042 -8.824 1.00 90.38 111 GLN A O 1
ATOM 911 N N . TYR A 1 112 ? -2.953 -14.545 -7.477 1.00 91.69 112 TYR A N 1
ATOM 912 C CA . TYR A 1 112 ? -3.171 -13.099 -7.484 1.00 91.69 112 TYR A CA 1
ATOM 913 C C . TYR A 1 112 ? -3.169 -12.546 -8.912 1.00 91.69 112 TYR A C 1
ATOM 915 O O . TYR A 1 112 ? -4.125 -11.884 -9.302 1.00 91.69 112 TYR A O 1
ATOM 923 N N . ARG A 1 113 ? -2.148 -12.859 -9.718 1.00 93.75 113 ARG A N 1
ATOM 924 C CA . ARG A 1 113 ? -2.023 -12.360 -11.099 1.00 93.75 113 ARG A CA 1
ATOM 925 C C . ARG A 1 113 ? -3.208 -12.770 -11.962 1.00 93.75 113 ARG A C 1
ATOM 927 O O . ARG A 1 113 ? -3.728 -11.946 -12.709 1.00 93.75 113 ARG A O 1
ATOM 934 N N . ARG A 1 114 ? -3.657 -14.022 -11.832 1.00 92.25 114 ARG A N 1
ATOM 935 C CA . ARG A 1 114 ? -4.839 -14.527 -12.533 1.00 92.25 114 ARG A CA 1
ATOM 936 C C . ARG A 1 114 ? -6.097 -13.757 -12.141 1.00 92.25 114 ARG A C 1
ATOM 938 O O . ARG A 1 114 ? -6.828 -13.310 -13.015 1.00 92.25 114 ARG A O 1
ATOM 945 N N . ARG A 1 115 ? -6.358 -13.562 -10.846 1.00 90.44 115 ARG A N 1
ATOM 946 C CA . ARG A 1 115 ? -7.544 -12.793 -10.433 1.00 90.44 115 ARG A CA 1
ATOM 947 C C . ARG A 1 115 ? -7.438 -11.322 -10.792 1.00 90.44 115 ARG A C 1
ATOM 949 O O . ARG A 1 115 ? -8.425 -10.737 -11.214 1.00 90.44 115 ARG A O 1
ATOM 956 N N . PHE A 1 116 ? -6.250 -10.739 -10.697 1.00 91.50 116 PHE A N 1
ATOM 957 C CA . PHE A 1 116 ? -6.022 -9.350 -11.066 1.00 91.50 116 PHE A CA 1
ATOM 958 C C . PHE A 1 116 ? -6.290 -9.081 -12.555 1.00 91.50 116 PHE A C 1
ATOM 960 O O . PHE A 1 116 ? -6.770 -7.997 -12.899 1.00 91.50 116 PHE A O 1
ATOM 967 N N . SER A 1 117 ? -6.017 -10.049 -13.438 1.00 91.50 117 SER A N 1
ATOM 968 C CA . SER A 1 117 ? -6.326 -9.938 -14.869 1.00 91.50 117 SER A CA 1
ATOM 969 C C . SER A 1 117 ? -7.801 -10.203 -15.191 1.00 91.50 117 SER A C 1
ATOM 971 O O . SER A 1 117 ? -8.338 -9.567 -16.094 1.00 91.50 117 SER A O 1
ATOM 973 N N . GLU A 1 118 ? -8.465 -11.086 -14.440 1.00 91.88 118 GLU A N 1
ATOM 974 C CA . GLU A 1 118 ? -9.896 -11.396 -14.586 1.00 91.88 118 GLU A CA 1
ATOM 975 C C . GLU A 1 118 ? -10.817 -10.291 -14.014 1.00 91.88 118 GLU A C 1
ATOM 977 O O . GLU A 1 118 ? -11.963 -10.161 -14.446 1.00 91.88 118 GLU A O 1
ATOM 982 N N . CYS A 1 119 ? -10.338 -9.478 -13.062 1.00 88.19 119 CYS A N 1
ATOM 983 C CA . CYS A 1 119 ? -11.113 -8.392 -12.456 1.00 88.19 119 CYS A CA 1
ATOM 984 C C . CYS A 1 119 ? -11.449 -7.267 -13.451 1.00 88.19 119 CYS A C 1
ATOM 986 O O . CYS A 1 119 ? -10.566 -6.681 -14.084 1.00 88.19 119 CYS A O 1
ATOM 988 N N . LEU A 1 120 ? -12.733 -6.903 -13.499 1.00 87.94 120 LEU A N 1
ATOM 989 C CA . LEU A 1 120 ? -13.263 -5.786 -14.283 1.00 87.94 120 LEU A CA 1
ATOM 990 C C . LEU A 1 120 ? -13.594 -4.591 -13.381 1.00 87.94 120 LEU A C 1
ATOM 992 O O . LEU A 1 120 ? -14.027 -4.760 -12.243 1.00 87.94 120 LEU A O 1
ATOM 996 N N . GLY A 1 121 ? -13.451 -3.378 -13.916 1.00 89.00 121 GLY A N 1
ATOM 997 C CA . GLY A 1 121 ? -13.736 -2.143 -13.185 1.00 89.00 121 GLY A CA 1
ATOM 998 C C . GLY A 1 121 ? -12.606 -1.743 -12.236 1.00 89.00 121 GLY A C 1
ATOM 999 O O . GLY A 1 121 ? -11.429 -1.874 -12.573 1.00 89.00 121 GLY A O 1
ATOM 1000 N N . PHE A 1 122 ? -12.963 -1.204 -11.068 1.00 89.75 122 PHE A N 1
ATOM 1001 C CA . PHE A 1 122 ? -11.977 -0.811 -10.066 1.00 89.75 122 PHE A CA 1
ATOM 1002 C C . PHE A 1 122 ? -11.277 -2.047 -9.495 1.00 89.75 122 PHE A C 1
ATOM 1004 O O . PHE A 1 122 ? -11.911 -2.948 -8.950 1.00 89.75 122 PHE A O 1
ATOM 1011 N N . LYS A 1 123 ? -9.952 -2.057 -9.605 1.00 90.06 123 LYS A N 1
ATOM 1012 C CA . LYS A 1 123 ? -9.061 -3.045 -9.002 1.00 90.06 123 LYS A CA 1
ATOM 1013 C C . LYS A 1 123 ? -7.866 -2.311 -8.419 1.00 90.06 123 LYS A C 1
ATOM 1015 O O . LYS A 1 123 ? -7.492 -1.264 -8.936 1.00 90.06 123 LYS A O 1
ATOM 1020 N N . PHE A 1 124 ? -7.265 -2.849 -7.368 1.00 89.69 124 PHE A N 1
ATOM 1021 C CA . PHE A 1 124 ? -6.139 -2.205 -6.702 1.00 89.69 124 PHE A CA 1
ATOM 1022 C C . PHE A 1 124 ? -4.947 -3.170 -6.645 1.00 89.69 124 PHE A C 1
ATOM 1024 O O . PHE A 1 124 ? -5.125 -4.307 -6.204 1.00 89.69 124 PHE A O 1
ATOM 1031 N N . PRO A 1 125 ? -3.769 -2.796 -7.184 1.00 92.38 125 PRO A N 1
ATOM 1032 C CA . PRO A 1 125 ? -2.664 -3.726 -7.340 1.00 92.38 125 PRO A CA 1
ATOM 1033 C C . PRO A 1 125 ? -1.898 -3.874 -6.028 1.00 92.38 125 PRO A C 1
ATOM 1035 O O . PRO A 1 125 ? -1.639 -2.892 -5.334 1.00 92.38 125 PRO A O 1
ATOM 1038 N N . ILE A 1 126 ? -1.418 -5.085 -5.751 1.00 91.44 126 ILE A N 1
ATOM 1039 C CA . ILE A 1 126 ? -0.356 -5.285 -4.763 1.00 91.44 126 ILE A CA 1
ATOM 1040 C C . ILE A 1 126 ? 0.923 -4.743 -5.395 1.00 91.44 126 ILE A C 1
ATOM 1042 O O . ILE A 1 126 ? 1.588 -5.432 -6.173 1.00 91.44 126 ILE A O 1
ATOM 1046 N N . LEU A 1 127 ? 1.225 -3.474 -5.120 1.00 93.06 127 LEU A N 1
ATOM 1047 C CA . LEU A 1 127 ? 2.262 -2.737 -5.836 1.00 93.06 127 LEU A CA 1
ATOM 1048 C C . LEU A 1 127 ? 3.626 -3.435 -5.773 1.00 93.06 127 LEU A C 1
ATOM 1050 O O . LEU A 1 127 ? 4.325 -3.490 -6.779 1.00 93.06 127 LEU A O 1
ATOM 1054 N N . GLY A 1 128 ? 3.967 -4.036 -4.632 1.00 90.81 128 GLY A N 1
ATOM 1055 C CA . GLY A 1 128 ? 5.218 -4.768 -4.447 1.00 90.81 128 GLY A CA 1
ATOM 1056 C C . GLY A 1 128 ? 5.473 -5.885 -5.457 1.00 90.81 128 GLY A C 1
ATOM 1057 O O . GLY A 1 128 ? 6.602 -6.042 -5.912 1.00 90.81 128 GLY A O 1
ATOM 1058 N N . VAL A 1 129 ? 4.426 -6.603 -5.882 1.00 92.94 129 VAL A N 1
ATOM 1059 C CA . VAL A 1 129 ? 4.540 -7.665 -6.897 1.00 92.94 129 VAL A CA 1
ATOM 1060 C C . VAL A 1 129 ? 4.992 -7.080 -8.237 1.00 92.94 129 VAL A C 1
ATOM 1062 O O . VAL A 1 129 ? 5.880 -7.621 -8.890 1.00 92.94 129 VAL A O 1
ATOM 1065 N N . HIS A 1 130 ? 4.424 -5.938 -8.621 1.00 94.88 130 HIS A N 1
ATOM 1066 C CA . HIS A 1 130 ? 4.763 -5.247 -9.866 1.00 94.88 130 HIS A CA 1
ATOM 1067 C C . HIS A 1 130 ? 6.126 -4.548 -9.786 1.00 94.88 130 HIS A C 1
ATOM 1069 O O . HIS A 1 130 ? 6.882 -4.569 -10.753 1.00 94.88 130 HIS A O 1
ATOM 1075 N N . LEU A 1 131 ? 6.483 -3.977 -8.630 1.00 94.88 131 LEU A N 1
ATOM 1076 C CA . LEU A 1 131 ? 7.818 -3.413 -8.392 1.00 94.88 131 LEU A CA 1
ATOM 1077 C C . LEU A 1 131 ? 8.907 -4.485 -8.504 1.00 94.88 131 LEU A C 1
ATOM 1079 O O . LEU A 1 131 ? 9.927 -4.255 -9.153 1.00 94.88 131 LEU A O 1
ATOM 1083 N N . LYS A 1 132 ? 8.668 -5.670 -7.933 1.00 93.50 132 LYS A N 1
ATOM 1084 C CA . LYS A 1 132 ? 9.546 -6.838 -8.066 1.00 93.50 132 LYS A CA 1
ATOM 1085 C C . LYS A 1 132 ? 9.754 -7.220 -9.532 1.00 93.50 132 LYS A C 1
ATOM 1087 O O . LYS A 1 132 ? 10.889 -7.465 -9.932 1.00 93.50 132 LYS A O 1
ATOM 1092 N N . ASP A 1 133 ? 8.696 -7.220 -10.342 1.00 95.69 133 ASP A N 1
ATOM 1093 C CA . ASP A 1 133 ? 8.803 -7.519 -11.775 1.00 95.69 133 ASP A CA 1
ATOM 1094 C C . ASP A 1 133 ? 9.598 -6.448 -12.535 1.00 95.69 133 ASP A C 1
ATOM 1096 O O . ASP A 1 133 ? 10.447 -6.783 -13.361 1.00 95.69 133 ASP A O 1
ATOM 1100 N N . LEU A 1 134 ? 9.378 -5.162 -12.237 1.00 96.94 134 LEU A N 1
ATOM 1101 C CA . LEU A 1 134 ? 10.140 -4.070 -12.850 1.00 96.94 134 LEU A CA 1
ATOM 1102 C C . LEU A 1 134 ? 11.638 -4.179 -12.540 1.00 96.94 134 LEU A C 1
ATOM 1104 O O . LEU A 1 134 ? 12.464 -4.058 -13.446 1.00 96.94 134 LEU A O 1
ATOM 1108 N N . VAL A 1 135 ? 11.987 -4.451 -11.278 1.00 95.56 135 VAL A N 1
ATOM 1109 C CA . VAL A 1 135 ? 13.376 -4.686 -10.855 1.00 95.56 135 VAL A CA 1
ATOM 1110 C C . VAL A 1 135 ? 13.943 -5.927 -11.546 1.00 95.56 135 VAL A C 1
ATOM 1112 O O . VAL A 1 135 ? 15.057 -5.879 -12.065 1.00 95.56 135 VAL A O 1
ATOM 1115 N N . ALA A 1 136 ? 13.175 -7.017 -11.635 1.00 95.38 136 ALA A N 1
ATOM 1116 C CA . ALA A 1 136 ? 13.610 -8.239 -12.306 1.00 95.38 136 ALA A CA 1
ATOM 1117 C C . ALA A 1 136 ? 13.933 -8.002 -13.792 1.00 95.38 136 ALA A C 1
ATOM 1119 O O . ALA A 1 136 ? 14.993 -8.417 -14.259 1.00 95.38 136 ALA A O 1
ATOM 1120 N N . VAL A 1 137 ? 13.075 -7.283 -14.525 1.00 97.19 137 VAL A N 1
ATOM 1121 C CA . VAL A 1 137 ? 13.333 -6.896 -15.925 1.00 97.19 137 VAL A CA 1
ATOM 1122 C C . VAL A 1 137 ? 14.557 -5.982 -16.022 1.00 97.19 137 VAL A C 1
ATOM 1124 O O . VAL A 1 137 ? 15.384 -6.149 -16.922 1.00 97.19 137 VAL A O 1
ATOM 1127 N N . HIS A 1 138 ? 14.694 -5.027 -15.097 1.00 95.44 138 HIS A N 1
ATOM 1128 C CA . HIS A 1 138 ? 15.816 -4.094 -15.080 1.00 95.44 138 HIS A CA 1
ATOM 1129 C C . HIS A 1 138 ? 17.165 -4.792 -14.890 1.00 95.44 138 HIS A C 1
ATOM 1131 O O . HIS A 1 138 ? 18.105 -4.473 -15.617 1.00 95.44 138 HIS A O 1
ATOM 1137 N N . VAL A 1 139 ? 17.234 -5.760 -13.974 1.00 95.75 139 VAL A N 1
ATOM 1138 C CA . VAL A 1 139 ? 18.444 -6.542 -13.680 1.00 95.75 139 VAL A CA 1
ATOM 1139 C C . VAL A 1 139 ? 18.743 -7.561 -14.783 1.00 95.75 139 VAL A C 1
ATOM 1141 O O . VAL A 1 139 ? 19.906 -7.794 -15.105 1.00 95.75 139 VAL A O 1
ATOM 1144 N N . ALA A 1 140 ? 17.717 -8.170 -15.382 1.00 96.44 140 ALA A N 1
ATOM 1145 C CA . ALA A 1 140 ? 17.899 -9.236 -16.366 1.00 96.44 140 ALA A CA 1
ATOM 1146 C C . ALA A 1 140 ? 18.334 -8.738 -17.755 1.00 96.44 140 ALA A C 1
ATOM 1148 O O . ALA A 1 140 ? 19.002 -9.472 -18.485 1.00 96.44 140 ALA A O 1
ATOM 1149 N N . LEU A 1 141 ? 17.936 -7.523 -18.152 1.00 96.56 141 LEU A N 1
ATOM 1150 C CA . LEU A 1 141 ? 18.156 -7.004 -19.505 1.00 96.56 141 LEU A CA 1
ATOM 1151 C C . LEU A 1 141 ? 19.020 -5.731 -19.493 1.00 96.56 141 LEU A C 1
ATOM 1153 O O . LEU A 1 141 ? 18.737 -4.814 -18.722 1.00 96.56 141 LEU A O 1
ATOM 1157 N N . PRO A 1 142 ? 20.022 -5.597 -20.383 1.00 96.56 142 PRO A N 1
ATOM 1158 C CA . PRO A 1 142 ? 20.791 -4.359 -20.502 1.00 96.56 142 PRO A CA 1
ATOM 1159 C C . PRO A 1 142 ? 19.952 -3.250 -21.154 1.00 96.56 142 PRO A C 1
ATOM 1161 O O . PRO A 1 142 ? 19.106 -3.537 -22.003 1.00 96.56 142 PRO A O 1
ATOM 1164 N N . ASP A 1 143 ? 20.205 -1.986 -20.797 1.00 95.50 143 ASP A N 1
ATOM 1165 C CA . ASP A 1 143 ? 19.526 -0.821 -21.402 1.00 95.50 143 ASP A CA 1
ATOM 1166 C C . ASP A 1 143 ? 19.878 -0.644 -22.884 1.00 95.50 143 ASP A C 1
ATOM 1168 O O . ASP A 1 143 ? 19.033 -0.283 -23.707 1.00 95.50 143 ASP A O 1
ATOM 1172 N N . TRP A 1 144 ? 21.124 -0.961 -23.228 1.00 97.19 144 TRP A N 1
ATOM 1173 C CA . TRP A 1 144 ? 21.697 -0.794 -24.557 1.00 97.19 144 TRP A CA 1
ATOM 1174 C C . TRP A 1 144 ? 22.148 -2.140 -25.118 1.00 97.19 144 TRP A C 1
ATOM 1176 O O . TRP A 1 144 ? 22.637 -3.003 -24.389 1.00 97.19 144 TRP A O 1
ATOM 1186 N N . LEU A 1 145 ? 21.995 -2.320 -26.429 1.00 95.50 145 LEU A N 1
ATOM 1187 C CA . LEU A 1 145 ? 22.441 -3.529 -27.131 1.00 95.50 145 LEU A CA 1
ATOM 1188 C C . LEU A 1 145 ? 23.943 -3.498 -27.440 1.00 95.50 145 LEU A C 1
ATOM 1190 O O . LEU A 1 145 ? 24.557 -4.538 -27.669 1.00 95.50 145 LEU A O 1
ATOM 1194 N N . ASP A 1 146 ? 24.526 -2.303 -27.475 1.00 94.81 146 ASP A N 1
ATOM 1195 C CA . ASP A 1 146 ? 25.923 -2.047 -27.789 1.00 94.81 146 ASP A CA 1
ATOM 1196 C C . ASP A 1 146 ? 26.621 -1.262 -26.672 1.00 94.81 146 ASP A C 1
ATOM 1198 O O . ASP A 1 146 ? 26.012 -0.468 -25.957 1.00 94.81 146 ASP A O 1
ATOM 1202 N N . ARG A 1 147 ? 27.943 -1.441 -26.564 1.00 92.62 147 ARG A N 1
ATOM 1203 C CA . ARG A 1 147 ? 28.774 -0.736 -25.573 1.00 92.62 147 ARG A CA 1
ATOM 1204 C C . ARG A 1 147 ? 28.912 0.766 -25.837 1.00 92.62 147 ARG A C 1
ATOM 1206 O O . ARG A 1 147 ? 29.324 1.486 -24.937 1.00 92.62 147 ARG A O 1
ATOM 1213 N N . ALA A 1 148 ? 28.617 1.226 -27.054 1.00 94.94 148 ALA A N 1
ATOM 1214 C CA . ALA A 1 148 ? 28.670 2.643 -27.402 1.00 94.94 148 ALA A CA 1
ATOM 1215 C C . ALA A 1 148 ? 27.387 3.396 -27.002 1.00 94.94 148 ALA A C 1
ATOM 1217 O O . ALA A 1 148 ? 27.319 4.604 -27.212 1.00 94.94 148 ALA A O 1
ATOM 1218 N N . HIS A 1 149 ? 26.399 2.705 -26.413 1.00 94.81 149 HIS A N 1
ATOM 1219 C CA . HIS A 1 149 ? 25.117 3.270 -25.988 1.00 94.81 149 HIS A CA 1
ATOM 1220 C C . HIS A 1 149 ? 24.387 4.007 -27.124 1.00 94.81 149 HIS A C 1
ATOM 1222 O O . HIS A 1 149 ? 23.884 5.114 -26.951 1.00 94.81 149 HIS A O 1
ATOM 1228 N N . THR A 1 150 ? 24.347 3.394 -28.311 1.00 95.31 150 THR A N 1
ATOM 1229 C CA . THR A 1 150 ? 23.696 3.981 -29.498 1.00 95.31 150 THR A CA 1
ATOM 1230 C C . THR A 1 150 ? 22.383 3.298 -29.872 1.00 95.31 150 THR A C 1
ATOM 1232 O O . THR A 1 150 ? 21.527 3.909 -30.510 1.00 95.31 150 THR A O 1
ATOM 1235 N N . ARG A 1 151 ? 22.187 2.038 -29.468 1.00 96.06 151 ARG A N 1
ATOM 1236 C CA . ARG A 1 151 ? 21.004 1.231 -29.780 1.00 96.06 151 ARG A CA 1
ATOM 1237 C C . ARG A 1 151 ? 20.317 0.779 -28.500 1.00 96.06 151 ARG A C 1
ATOM 1239 O O . ARG A 1 151 ? 20.835 -0.055 -27.758 1.00 96.06 151 ARG A O 1
ATOM 1246 N N . LEU A 1 152 ? 19.118 1.302 -28.275 1.00 96.62 152 LEU A N 1
ATOM 1247 C CA . LEU A 1 152 ? 18.274 0.918 -27.148 1.00 96.62 152 LEU A CA 1
ATOM 1248 C C . LEU A 1 152 ? 17.810 -0.537 -27.263 1.00 96.62 152 LEU A C 1
ATOM 1250 O O . LEU A 1 152 ? 17.502 -1.036 -28.350 1.00 96.62 152 LEU A O 1
ATOM 1254 N N . ASN A 1 153 ? 17.704 -1.206 -26.119 1.00 97.38 153 ASN A N 1
ATOM 1255 C CA . ASN A 1 153 ? 17.117 -2.531 -26.032 1.00 97.38 153 ASN A CA 1
ATOM 1256 C C . ASN A 1 153 ? 15.581 -2.447 -26.067 1.00 97.38 153 ASN A C 1
ATOM 1258 O O . ASN A 1 153 ? 14.918 -2.280 -25.041 1.00 97.38 153 ASN A O 1
ATOM 1262 N N . GLY A 1 154 ? 15.011 -2.595 -27.266 1.00 97.25 154 GLY A N 1
ATOM 1263 C CA . GLY A 1 154 ? 13.560 -2.562 -27.474 1.00 97.25 154 GLY A CA 1
ATOM 1264 C C . GLY A 1 154 ? 12.793 -3.613 -26.662 1.00 97.25 154 GLY A C 1
ATOM 1265 O O . GLY A 1 154 ? 11.696 -3.328 -26.189 1.00 97.25 154 GLY A O 1
ATOM 1266 N N . THR A 1 155 ? 13.385 -4.788 -26.419 1.00 97.44 155 THR A N 1
ATOM 1267 C CA . THR A 1 155 ? 12.771 -5.843 -25.596 1.00 97.44 155 THR A CA 1
ATOM 1268 C C . THR A 1 155 ? 12.618 -5.393 -24.146 1.00 97.44 155 THR A C 1
ATOM 1270 O O . THR A 1 155 ? 11.545 -5.555 -23.566 1.00 97.44 155 THR A O 1
ATOM 1273 N N . LYS A 1 156 ? 13.661 -4.776 -23.569 1.00 97.75 156 LYS A N 1
ATOM 1274 C CA . LYS A 1 156 ? 13.603 -4.218 -22.208 1.00 97.75 156 LYS A CA 1
ATOM 1275 C C . LYS A 1 156 ? 12.535 -3.134 -22.113 1.00 97.75 156 LYS A C 1
ATOM 1277 O O . LYS A 1 156 ? 11.692 -3.174 -21.222 1.00 97.75 156 LYS A O 1
ATOM 1282 N N . MET A 1 157 ? 12.542 -2.204 -23.068 1.00 97.19 157 MET A N 1
ATOM 1283 C CA . MET A 1 157 ? 11.581 -1.104 -23.119 1.00 97.19 157 MET A CA 1
ATOM 1284 C C . MET A 1 157 ? 10.137 -1.613 -23.200 1.00 97.19 157 MET A C 1
ATOM 1286 O O . MET A 1 157 ? 9.283 -1.133 -22.460 1.00 97.19 157 MET A O 1
ATOM 1290 N N . GLN A 1 158 ? 9.865 -2.610 -24.045 1.00 97.94 158 GLN A N 1
ATOM 1291 C CA . GLN A 1 158 ? 8.532 -3.195 -24.178 1.00 97.94 158 GLN A CA 1
ATOM 1292 C C . GLN A 1 158 ? 8.073 -3.882 -22.886 1.00 97.94 158 GLN A C 1
ATOM 1294 O O . GLN A 1 158 ? 6.943 -3.662 -22.457 1.00 97.94 158 GLN A O 1
ATOM 1299 N N . GLN A 1 159 ? 8.929 -4.688 -22.249 1.00 98.00 159 GLN A N 1
ATOM 1300 C CA . GLN A 1 159 ? 8.564 -5.394 -21.015 1.00 98.00 159 GLN A CA 1
ATOM 1301 C C . GLN A 1 159 ? 8.297 -4.430 -19.854 1.00 98.00 159 GLN A C 1
ATOM 1303 O O . GLN A 1 159 ? 7.280 -4.562 -19.176 1.00 98.00 159 GLN A O 1
ATOM 1308 N N . LEU A 1 160 ? 9.155 -3.420 -19.666 1.00 97.62 160 LEU A N 1
ATOM 1309 C CA . LEU A 1 160 ? 8.934 -2.377 -18.660 1.00 97.62 160 LEU A CA 1
ATOM 1310 C C . LEU A 1 160 ? 7.651 -1.589 -18.943 1.00 97.62 160 LEU A C 1
ATOM 1312 O O . LEU A 1 160 ? 6.873 -1.328 -18.026 1.00 97.62 160 LEU A O 1
ATOM 1316 N N . PHE A 1 161 ? 7.407 -1.240 -20.211 1.00 97.56 161 PHE A N 1
ATOM 1317 C CA . PHE A 1 161 ? 6.211 -0.505 -20.611 1.00 97.56 161 PHE A CA 1
ATOM 1318 C C . PHE A 1 161 ? 4.929 -1.265 -20.274 1.00 97.56 161 PHE A C 1
ATOM 1320 O O . PHE A 1 161 ? 4.007 -0.657 -19.746 1.00 97.56 161 PHE A O 1
ATOM 1327 N N . VAL A 1 162 ? 4.863 -2.574 -20.535 1.00 97.44 162 VAL A N 1
ATOM 1328 C CA . VAL A 1 162 ? 3.663 -3.377 -20.243 1.00 97.44 162 VAL A CA 1
ATOM 1329 C C . VAL A 1 162 ? 3.286 -3.292 -18.761 1.00 97.44 162 VAL A C 1
ATOM 1331 O O . VAL A 1 162 ? 2.124 -3.035 -18.450 1.00 97.44 162 VAL A O 1
ATOM 1334 N N . ILE A 1 163 ? 4.265 -3.433 -17.863 1.00 97.06 163 ILE A N 1
ATOM 1335 C CA . ILE A 1 163 ? 4.032 -3.389 -16.412 1.00 97.06 163 ILE A CA 1
ATOM 1336 C C . ILE A 1 163 ? 3.636 -1.972 -15.969 1.00 97.06 163 ILE A C 1
ATOM 1338 O O . ILE A 1 163 ? 2.630 -1.782 -15.287 1.00 97.06 163 ILE A O 1
ATOM 1342 N N . LEU A 1 164 ? 4.391 -0.952 -16.388 1.00 96.81 164 LEU A N 1
ATOM 1343 C CA . LEU A 1 164 ? 4.110 0.440 -16.018 1.00 96.81 164 LEU A CA 1
ATOM 1344 C C . LEU A 1 164 ? 2.757 0.917 -16.547 1.00 96.81 164 LEU A C 1
ATOM 1346 O O . LEU A 1 164 ? 2.023 1.605 -15.842 1.00 96.81 164 LEU A O 1
ATOM 1350 N N . ASN A 1 165 ? 2.414 0.542 -17.778 1.00 95.88 165 ASN A N 1
ATOM 1351 C CA . ASN A 1 165 ? 1.142 0.898 -18.384 1.00 95.88 165 ASN A CA 1
ATOM 1352 C C . ASN A 1 165 ? -0.030 0.269 -17.620 1.00 95.88 165 ASN A C 1
ATOM 1354 O O . ASN A 1 165 ? -1.038 0.939 -17.419 1.00 95.88 165 ASN A O 1
ATOM 1358 N N . GLU A 1 166 ? 0.099 -0.971 -17.134 1.00 94.31 166 GLU A N 1
ATOM 1359 C CA . GLU A 1 166 ? -0.925 -1.576 -16.274 1.00 94.31 166 GLU A CA 1
ATOM 1360 C C . GLU A 1 166 ? -1.128 -0.771 -14.978 1.00 94.31 166 GLU A C 1
ATOM 1362 O O . GLU A 1 166 ? -2.268 -0.460 -14.627 1.00 94.31 166 GLU A O 1
ATOM 1367 N N . LEU A 1 167 ? -0.044 -0.358 -14.309 1.00 95.06 167 LEU A N 1
ATOM 1368 C CA . LEU A 1 167 ? -0.126 0.464 -13.096 1.00 95.06 167 LEU A CA 1
ATOM 1369 C C . LEU A 1 167 ? -0.803 1.818 -13.359 1.00 95.06 167 LEU A C 1
ATOM 1371 O O . LEU A 1 167 ? -1.691 2.217 -12.605 1.00 95.06 167 LEU A O 1
ATOM 1375 N N . VAL A 1 168 ? -0.443 2.493 -14.454 1.00 93.25 168 VAL A N 1
ATOM 1376 C CA . VAL A 1 168 ? -1.031 3.786 -14.846 1.00 93.25 168 VAL A CA 1
ATOM 1377 C C . VAL A 1 168 ? -2.516 3.650 -15.197 1.00 93.25 168 VAL A C 1
ATOM 1379 O O . VAL A 1 168 ? -3.332 4.474 -14.779 1.00 93.25 168 VAL A O 1
ATOM 1382 N N . LEU A 1 169 ? -2.900 2.597 -15.925 1.00 92.50 169 LEU A N 1
ATOM 1383 C CA . LEU A 1 169 ? -4.306 2.337 -16.243 1.00 92.50 169 LEU A CA 1
ATOM 1384 C C . LEU A 1 169 ? -5.129 2.134 -14.970 1.00 92.50 169 LEU A C 1
ATOM 1386 O O . LEU A 1 169 ? -6.223 2.684 -14.849 1.00 92.50 169 LEU A O 1
ATOM 1390 N N . VAL A 1 170 ? -4.592 1.407 -13.994 1.00 90.62 170 VAL A N 1
ATOM 1391 C CA . VAL A 1 170 ? -5.279 1.164 -12.723 1.00 90.62 170 VAL A CA 1
ATOM 1392 C C . VAL A 1 170 ? -5.400 2.441 -11.887 1.00 90.62 170 VAL A C 1
ATOM 1394 O O . VAL A 1 170 ? -6.458 2.684 -11.312 1.00 90.62 170 VAL A O 1
ATOM 1397 N N . GLN A 1 171 ? -4.385 3.314 -11.886 1.00 91.38 171 GLN A N 1
ATOM 1398 C CA . GLN A 1 171 ? -4.469 4.634 -11.238 1.00 91.38 171 GLN A CA 1
ATOM 1399 C C . GLN A 1 171 ? -5.616 5.500 -11.790 1.00 91.38 171 GLN A C 1
ATOM 1401 O O . GLN A 1 171 ? -6.199 6.296 -11.048 1.00 91.38 171 GLN A O 1
ATOM 1406 N N . SER A 1 172 ? -5.958 5.345 -13.074 1.00 89.62 172 SER A N 1
ATOM 1407 C CA . SER A 1 172 ? -6.992 6.151 -13.737 1.00 89.62 172 SER A CA 1
ATOM 1408 C C . SER A 1 172 ? -8.428 5.812 -13.312 1.00 89.62 172 SER A C 1
ATOM 1410 O O . SER A 1 172 ? -9.325 6.647 -13.455 1.00 89.62 172 SER A O 1
ATOM 1412 N N . ILE A 1 173 ? -8.656 4.619 -12.753 1.00 91.69 173 ILE A N 1
ATOM 1413 C CA . ILE A 1 173 ? -9.980 4.162 -12.321 1.00 91.69 173 ILE A CA 1
ATOM 1414 C C . ILE A 1 173 ? -10.170 4.527 -10.850 1.00 91.69 173 ILE A C 1
ATOM 1416 O O . ILE A 1 173 ? -9.400 4.110 -9.987 1.00 91.69 173 ILE A O 1
ATOM 1420 N N . ARG A 1 174 ? -11.213 5.305 -10.550 1.00 91.12 174 ARG A N 1
ATOM 1421 C CA . ARG A 1 174 ? -11.530 5.699 -9.171 1.00 91.12 174 ARG A CA 1
ATOM 1422 C C . ARG A 1 174 ? -12.310 4.601 -8.438 1.00 91.12 174 ARG A C 1
ATOM 1424 O O . ARG A 1 174 ? -13.104 3.909 -9.080 1.00 91.12 174 ARG A O 1
ATOM 1431 N N . PRO A 1 175 ? -12.143 4.476 -7.109 1.00 89.62 175 PRO A N 1
ATOM 1432 C CA . PRO A 1 175 ? -12.976 3.595 -6.304 1.00 89.62 175 PRO A CA 1
ATOM 1433 C C . PRO A 1 175 ? -14.467 3.968 -6.421 1.00 89.62 175 PRO A C 1
ATOM 1435 O O . PRO A 1 175 ? -14.787 5.160 -6.420 1.00 89.62 175 PRO A O 1
ATOM 1438 N N . PRO A 1 176 ? -15.389 2.991 -6.514 1.00 88.81 176 PRO A N 1
ATOM 1439 C CA . PRO A 1 176 ? -16.820 3.227 -6.731 1.00 88.81 176 PRO A CA 1
ATOM 1440 C C . PRO A 1 176 ? -17.586 3.542 -5.430 1.00 88.81 176 PRO A C 1
ATOM 1442 O O . PRO A 1 176 ? -18.751 3.181 -5.297 1.00 88.81 176 PRO A O 1
ATOM 1445 N N . PHE A 1 177 ? -16.936 4.179 -4.457 1.00 84.00 177 PHE A N 1
ATOM 1446 C CA . PHE A 1 177 ? -17.509 4.516 -3.153 1.00 84.00 177 PHE A CA 1
ATOM 1447 C C . PHE A 1 177 ? -17.007 5.882 -2.677 1.00 84.00 177 PHE A C 1
ATOM 1449 O O . PHE A 1 177 ? -15.916 6.329 -3.043 1.00 84.00 177 PHE A O 1
ATOM 1456 N N . GLU A 1 178 ? -17.819 6.558 -1.864 1.00 78.81 178 GLU A N 1
ATOM 1457 C CA . GLU A 1 178 ? -17.481 7.851 -1.274 1.00 78.81 178 GLU A CA 1
ATOM 1458 C C . GLU A 1 178 ? -16.937 7.665 0.140 1.00 78.81 178 GLU A C 1
ATOM 1460 O O . GLU A 1 178 ? -17.570 7.042 0.987 1.00 78.81 178 GLU A O 1
ATOM 1465 N N . ALA A 1 179 ? -15.771 8.248 0.410 1.00 79.50 179 ALA A N 1
ATOM 1466 C CA . ALA A 1 179 ? -15.169 8.203 1.732 1.00 79.50 179 ALA A CA 1
ATOM 1467 C C . ALA A 1 179 ? -15.543 9.441 2.558 1.00 79.50 179 ALA A C 1
ATOM 1469 O O . ALA A 1 179 ? -15.458 10.580 2.089 1.00 79.50 179 ALA A O 1
ATOM 1470 N N . ASN A 1 180 ? -15.898 9.224 3.823 1.00 82.19 180 ASN A N 1
ATOM 1471 C CA . ASN A 1 180 ? -16.161 10.282 4.785 1.00 82.19 180 ASN A CA 1
ATOM 1472 C C . ASN A 1 180 ? -14.841 10.978 5.180 1.00 82.19 180 ASN A C 1
ATOM 1474 O O . ASN A 1 180 ? -13.979 10.343 5.797 1.00 82.19 180 ASN A O 1
ATOM 1478 N N . PRO A 1 181 ? -14.666 12.282 4.888 1.00 80.69 181 PRO A N 1
ATOM 1479 C CA . PRO A 1 181 ? -13.415 12.992 5.153 1.00 80.69 181 PRO A CA 1
ATOM 1480 C C . PRO A 1 181 ? -13.029 13.018 6.636 1.00 80.69 181 PRO A C 1
ATOM 1482 O O . PRO A 1 181 ? -11.840 13.007 6.947 1.00 80.69 181 PRO A O 1
ATOM 1485 N N . ASP A 1 182 ? -14.006 13.009 7.544 1.00 77.12 182 ASP A N 1
ATOM 1486 C CA . ASP A 1 182 ? -13.753 13.030 8.985 1.00 77.12 182 ASP A CA 1
ATOM 1487 C C . ASP A 1 182 ? -13.174 11.697 9.463 1.00 77.12 182 ASP A C 1
ATOM 1489 O O . ASP A 1 182 ? -12.189 11.670 10.202 1.00 77.12 182 ASP A O 1
ATOM 1493 N N . LEU A 1 183 ? -13.731 10.586 8.970 1.00 78.94 183 LEU A N 1
ATOM 1494 C CA . LEU A 1 183 ? -13.224 9.250 9.267 1.00 78.94 183 LEU A CA 1
ATOM 1495 C C . LEU A 1 183 ? -11.832 9.039 8.659 1.00 78.94 183 LEU A C 1
ATOM 1497 O O . LEU A 1 183 ? -10.959 8.472 9.309 1.00 78.94 183 LEU A O 1
ATOM 1501 N N . LEU A 1 184 ? -11.586 9.557 7.452 1.00 82.31 184 LEU A N 1
ATOM 1502 C CA . LEU A 1 184 ? -10.256 9.526 6.840 1.00 82.31 184 LEU A CA 1
ATOM 1503 C C . LEU A 1 184 ? -9.212 10.273 7.678 1.00 82.31 184 LEU A C 1
ATOM 1505 O O . LEU A 1 184 ? -8.101 9.772 7.837 1.00 82.31 184 LEU A O 1
ATOM 1509 N N . ASN A 1 185 ? -9.546 11.451 8.217 1.00 81.06 185 ASN A N 1
ATOM 1510 C CA . ASN A 1 185 ? -8.625 12.216 9.064 1.00 81.06 185 ASN A CA 1
ATOM 1511 C C . ASN A 1 185 ? -8.312 11.470 10.372 1.00 81.06 185 ASN A C 1
ATOM 1513 O O . ASN A 1 185 ? -7.154 11.427 10.787 1.00 81.06 185 ASN A O 1
ATOM 1517 N N . LEU A 1 186 ? -9.320 10.839 10.984 1.00 78.19 186 LEU A N 1
ATOM 1518 C CA . LEU A 1 186 ? -9.141 9.994 12.170 1.00 78.19 186 LEU A CA 1
ATOM 1519 C C . LEU A 1 186 ? -8.250 8.778 11.880 1.00 78.19 186 LEU A C 1
ATOM 1521 O O . LEU A 1 186 ? -7.295 8.509 12.614 1.00 78.19 186 LEU A O 1
ATOM 1525 N N . LEU A 1 187 ? -8.527 8.061 10.788 1.00 79.94 187 LEU A N 1
ATOM 1526 C CA . LEU A 1 187 ? -7.726 6.917 10.354 1.00 79.94 187 LEU A CA 1
ATOM 1527 C C . LEU A 1 187 ? -6.285 7.332 10.056 1.00 79.94 187 LEU A C 1
ATOM 1529 O O . LEU A 1 187 ? -5.364 6.660 10.500 1.00 79.94 187 LEU A O 1
ATOM 1533 N N . MET A 1 188 ? -6.068 8.464 9.383 1.00 81.25 188 MET A N 1
ATOM 1534 C CA . MET A 1 188 ? -4.721 8.952 9.077 1.00 81.25 188 MET A CA 1
ATOM 1535 C C . MET A 1 188 ? -3.857 9.142 10.327 1.00 81.25 188 MET A C 1
ATOM 1537 O O . MET A 1 188 ? -2.713 8.705 10.316 1.00 81.25 188 MET A O 1
ATOM 1541 N N . VAL A 1 189 ? -4.380 9.736 11.405 1.00 76.19 189 VAL A N 1
ATOM 1542 C CA . VAL A 1 189 ? -3.612 9.885 12.661 1.00 76.19 189 VAL A CA 1
ATOM 1543 C C . VAL A 1 189 ? -3.400 8.545 13.362 1.00 76.19 189 VAL A C 1
ATOM 1545 O O . VAL A 1 189 ? -2.361 8.311 13.973 1.00 76.19 189 VAL A O 1
ATOM 1548 N N . SER A 1 190 ? -4.372 7.643 13.255 1.00 76.19 190 SER A N 1
ATOM 1549 C CA . SER A 1 190 ? -4.291 6.308 13.858 1.00 76.19 190 SER A CA 1
ATOM 1550 C C . SER A 1 190 ? -3.234 5.430 13.197 1.00 76.19 190 SER A C 1
ATOM 1552 O O . SER A 1 190 ? -2.555 4.666 13.876 1.00 76.19 190 SER A O 1
ATOM 1554 N N . LEU A 1 191 ? -3.100 5.556 11.878 1.00 78.31 191 LEU A N 1
ATOM 1555 C CA . LEU A 1 191 ? -2.122 4.845 11.059 1.00 78.31 191 LEU A CA 1
ATOM 1556 C C . LEU A 1 191 ? -0.707 5.430 11.208 1.00 78.31 191 LEU A C 1
ATOM 1558 O O . LEU A 1 191 ? 0.273 4.725 11.002 1.00 78.31 191 LEU A O 1
ATOM 1562 N N . ASP A 1 192 ? -0.575 6.694 11.606 1.00 72.38 192 ASP A N 1
ATOM 1563 C CA . ASP A 1 192 ? 0.721 7.373 11.768 1.00 72.38 192 ASP A CA 1
ATOM 1564 C C . ASP A 1 192 ? 1.513 6.902 13.007 1.00 72.38 192 ASP A C 1
ATOM 1566 O O . ASP A 1 192 ? 2.649 7.313 13.251 1.00 72.38 192 ASP A O 1
ATOM 1570 N N . GLN A 1 193 ? 0.918 6.034 13.825 1.00 69.31 193 GLN A N 1
ATOM 1571 C CA . GLN A 1 193 ? 1.547 5.509 15.029 1.00 69.31 193 GLN A CA 1
ATOM 1572 C C . GLN A 1 193 ? 2.528 4.395 14.697 1.00 69.31 193 GLN A C 1
ATOM 1574 O O . GLN A 1 193 ? 2.156 3.227 14.616 1.00 69.31 193 GLN A O 1
ATOM 1579 N N . TYR A 1 194 ? 3.797 4.770 14.582 1.00 71.44 194 TYR A N 1
ATOM 1580 C CA . TYR A 1 194 ? 4.870 3.806 14.423 1.00 71.44 194 TYR A CA 1
ATOM 1581 C C . TYR A 1 194 ? 5.265 3.160 15.759 1.00 71.44 194 TYR A C 1
ATOM 1583 O O . TYR A 1 194 ? 5.565 3.853 16.734 1.00 71.44 194 TYR A O 1
ATOM 1591 N N . GLN A 1 195 ? 5.313 1.831 15.778 1.00 74.56 195 GLN A N 1
ATOM 1592 C CA . GLN A 1 195 ? 5.954 1.024 16.820 1.00 74.56 195 GLN A CA 1
ATOM 1593 C C . GLN A 1 195 ? 7.024 0.138 16.171 1.00 74.56 195 GLN A C 1
ATOM 1595 O O . GLN A 1 195 ? 6.921 -0.257 15.012 1.00 74.56 195 GLN A O 1
ATOM 1600 N N . THR A 1 196 ? 8.077 -0.195 16.895 1.00 81.81 196 THR A N 1
ATOM 1601 C CA . THR A 1 196 ? 9.060 -1.176 16.420 1.00 81.81 196 THR A CA 1
ATOM 1602 C C . THR A 1 196 ? 8.510 -2.599 16.537 1.00 81.81 196 THR A C 1
ATOM 1604 O O . THR A 1 196 ? 7.637 -2.877 17.362 1.00 81.81 196 THR A O 1
ATOM 1607 N N . GLU A 1 197 ? 9.033 -3.528 15.731 1.00 81.00 197 GLU A N 1
ATOM 1608 C CA . GLU A 1 197 ? 8.673 -4.951 15.837 1.00 81.00 197 GLU A CA 1
ATOM 1609 C C . GLU A 1 197 ? 8.948 -5.503 17.243 1.00 81.00 197 GLU A C 1
ATOM 1611 O O . GLU A 1 197 ? 8.129 -6.243 17.788 1.00 81.00 197 GLU A O 1
ATOM 1616 N N . ASP A 1 198 ? 10.052 -5.072 17.866 1.00 83.06 198 ASP A N 1
ATOM 1617 C CA . ASP A 1 198 ? 10.398 -5.430 19.242 1.00 83.06 198 ASP A CA 1
ATOM 1618 C C . ASP A 1 198 ? 9.345 -4.934 20.241 1.00 83.06 198 ASP A C 1
ATOM 1620 O O . ASP A 1 198 ? 8.907 -5.700 21.097 1.00 83.06 198 ASP A O 1
ATOM 1624 N N . GLU A 1 199 ? 8.883 -3.685 20.133 1.00 85.62 199 GLU A N 1
ATOM 1625 C C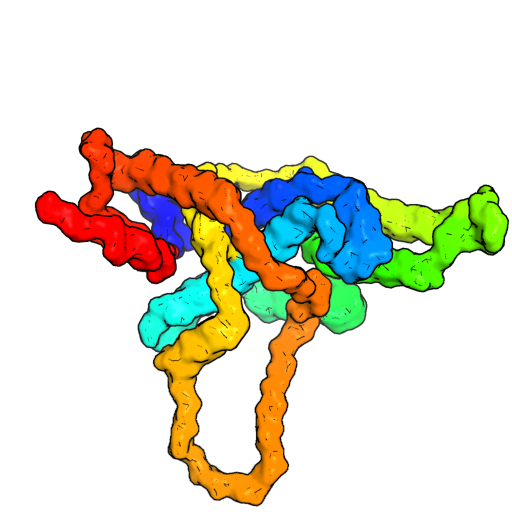A . GLU A 1 199 ? 7.833 -3.144 21.009 1.00 85.62 199 GLU A CA 1
ATOM 1626 C C . GLU A 1 199 ? 6.515 -3.910 20.856 1.00 85.62 199 GLU A C 1
ATOM 1628 O O . GLU A 1 199 ? 5.897 -4.275 21.860 1.00 85.62 199 GLU A O 1
ATOM 1633 N N . ILE A 1 200 ? 6.102 -4.213 19.619 1.00 85.50 200 ILE A N 1
ATOM 1634 C CA . ILE A 1 200 ? 4.900 -5.018 19.350 1.00 85.50 200 ILE A CA 1
ATOM 1635 C C . ILE A 1 200 ? 5.050 -6.419 19.952 1.00 85.50 200 ILE A C 1
ATOM 1637 O O . ILE A 1 200 ? 4.133 -6.918 20.611 1.00 85.50 200 ILE A O 1
ATOM 1641 N N . TYR A 1 201 ? 6.212 -7.048 19.777 1.00 87.44 201 TYR A N 1
ATOM 1642 C CA . TYR A 1 201 ? 6.501 -8.365 20.333 1.00 87.44 201 TYR A CA 1
ATOM 1643 C C . TYR A 1 201 ? 6.467 -8.360 21.868 1.00 87.44 201 TYR A C 1
ATOM 1645 O O . TYR A 1 201 ? 5.848 -9.237 22.477 1.00 87.44 201 TYR A O 1
ATOM 1653 N N . GLN A 1 202 ? 7.058 -7.350 22.513 1.00 87.81 202 GLN A N 1
ATOM 1654 C CA . GLN A 1 202 ? 7.006 -7.203 23.970 1.00 87.81 202 GLN A CA 1
ATOM 1655 C C . GLN A 1 202 ? 5.575 -6.979 24.474 1.00 87.81 202 GLN A C 1
ATOM 1657 O O . GLN A 1 202 ? 5.173 -7.601 25.458 1.00 87.81 202 GLN A O 1
ATOM 1662 N N . LEU A 1 203 ? 4.776 -6.153 23.789 1.00 86.31 203 LEU A N 1
ATOM 1663 C CA . LEU A 1 203 ? 3.354 -5.981 24.103 1.00 86.31 203 LEU A CA 1
ATOM 1664 C C . LEU A 1 203 ? 2.595 -7.310 23.994 1.00 86.31 203 LEU A C 1
ATOM 1666 O O . LEU A 1 203 ? 1.796 -7.633 24.874 1.00 86.31 203 LEU A O 1
ATOM 1670 N N . SER A 1 204 ? 2.878 -8.113 22.966 1.00 89.50 204 SER A N 1
ATOM 1671 C CA . SER A 1 204 ? 2.301 -9.453 22.823 1.00 89.50 204 SER A CA 1
ATOM 1672 C C . SER A 1 204 ? 2.672 -10.364 23.995 1.00 89.50 204 SER A C 1
ATOM 1674 O O . SER A 1 204 ? 1.793 -11.024 24.548 1.00 89.50 204 SER A O 1
ATOM 1676 N N . LEU A 1 205 ? 3.939 -10.372 24.430 1.00 89.38 205 LEU A N 1
ATOM 1677 C CA . LEU A 1 205 ? 4.381 -11.156 25.592 1.00 89.38 205 LEU A CA 1
ATOM 1678 C C . LEU A 1 205 ? 3.708 -10.718 26.895 1.00 89.38 205 LEU A C 1
ATOM 1680 O O . LEU A 1 205 ? 3.394 -11.559 27.734 1.00 89.38 205 LEU A O 1
ATOM 1684 N N . GLN A 1 206 ? 3.489 -9.415 27.079 1.00 88.31 206 GLN A N 1
ATOM 1685 C CA . GLN A 1 206 ? 2.782 -8.897 28.253 1.00 88.31 206 GLN A CA 1
ATOM 1686 C C . GLN A 1 206 ? 1.318 -9.351 28.283 1.00 88.31 206 GLN A C 1
ATOM 1688 O O . GLN A 1 206 ? 0.764 -9.569 29.360 1.00 88.31 206 GLN A O 1
ATOM 1693 N N . ARG A 1 207 ? 0.678 -9.485 27.114 1.00 86.75 207 ARG A N 1
ATOM 1694 C CA . ARG A 1 207 ? -0.704 -9.975 27.001 1.00 86.75 207 ARG A CA 1
ATOM 1695 C C . ARG A 1 207 ? -0.806 -11.483 27.187 1.00 86.75 207 ARG A C 1
ATOM 1697 O O . ARG A 1 207 ? -1.786 -11.945 27.769 1.00 86.75 207 ARG A O 1
ATOM 1704 N N . GLU A 1 208 ? 0.172 -12.231 26.687 1.00 86.50 208 GLU A N 1
ATOM 1705 C CA . GLU A 1 208 ? 0.205 -13.695 26.716 1.00 86.50 208 GLU A CA 1
ATOM 1706 C C . GLU A 1 208 ? 1.619 -14.196 27.083 1.00 86.50 208 GLU A C 1
ATOM 1708 O O . GLU A 1 208 ? 2.420 -14.525 26.202 1.00 86.50 208 GLU A O 1
ATOM 1713 N N . PRO A 1 209 ? 1.962 -14.256 28.389 1.00 87.56 209 PRO A N 1
ATOM 1714 C CA . PRO A 1 209 ? 3.272 -14.723 28.835 1.00 87.56 209 PRO A CA 1
ATOM 1715 C C . PRO A 1 209 ? 3.507 -16.193 28.465 1.00 87.56 209 PRO A C 1
ATOM 1717 O O . PRO A 1 209 ? 2.632 -17.041 28.644 1.00 87.56 209 PRO A O 1
ATOM 1720 N N . ARG A 1 210 ? 4.719 -16.535 28.009 1.00 83.81 210 ARG A N 1
ATOM 1721 C CA . ARG A 1 210 ? 5.094 -17.938 27.763 1.00 83.81 210 ARG A CA 1
ATOM 1722 C C . ARG A 1 210 ? 5.075 -18.725 29.080 1.00 83.81 210 ARG A C 1
ATOM 1724 O O . ARG A 1 210 ? 5.764 -18.363 30.034 1.00 83.81 210 ARG A O 1
ATOM 1731 N N . ASN A 1 211 ? 4.301 -19.808 29.122 1.00 74.75 211 ASN A N 1
ATOM 1732 C CA . ASN A 1 211 ? 4.168 -20.673 30.296 1.00 74.75 211 ASN A CA 1
ATOM 1733 C C . ASN A 1 211 ? 5.537 -21.248 30.718 1.00 74.75 211 ASN A C 1
ATOM 1735 O O . ASN A 1 211 ? 6.224 -21.865 29.907 1.00 74.75 211 ASN A O 1
ATOM 1739 N N . LYS A 1 212 ? 5.926 -21.089 31.993 1.00 57.44 212 LYS A N 1
ATOM 1740 C CA . LYS A 1 212 ? 7.158 -21.676 32.573 1.00 57.44 212 LYS A CA 1
ATOM 1741 C C . LYS A 1 212 ? 6.965 -23.099 33.129 1.00 57.44 212 LYS A C 1
ATOM 1743 O O . LYS A 1 212 ? 7.861 -23.631 33.772 1.00 57.44 212 LYS A O 1
ATOM 1748 N N . SER A 1 213 ? 5.815 -23.723 32.892 1.00 45.72 213 SER A N 1
ATOM 1749 C CA . SER A 1 213 ? 5.436 -25.037 33.429 1.00 45.72 213 SER A CA 1
ATOM 1750 C C . SER A 1 213 ? 5.229 -26.081 32.326 1.00 45.72 213 SER A C 1
ATOM 1752 O O . SER A 1 213 ? 4.187 -26.722 32.240 1.00 45.72 213 SER A O 1
ATOM 1754 N N . ALA A 1 214 ? 6.244 -26.277 31.485 1.00 40.88 214 ALA A N 1
ATOM 1755 C CA . ALA A 1 214 ? 6.419 -27.526 30.747 1.00 40.88 214 ALA A CA 1
ATOM 1756 C C . ALA A 1 214 ? 7.668 -28.223 31.318 1.00 40.88 214 ALA A C 1
ATOM 1758 O O . ALA A 1 214 ? 8.697 -27.555 31.454 1.00 40.88 214 ALA A O 1
ATOM 1759 N N . PRO A 1 215 ? 7.613 -29.515 31.702 1.00 42.19 215 PRO A N 1
ATOM 1760 C CA . PRO A 1 215 ? 8.782 -30.198 32.229 1.00 42.19 215 PRO A CA 1
ATOM 1761 C C . PRO A 1 215 ? 9.871 -30.240 31.156 1.00 42.19 215 PRO A C 1
ATOM 1763 O O . PRO A 1 215 ? 9.643 -30.649 30.017 1.00 42.19 215 PRO A O 1
ATOM 1766 N N . SER A 1 216 ? 11.059 -29.799 31.550 1.00 38.22 216 SER A N 1
ATOM 1767 C CA . SER A 1 216 ? 12.291 -29.833 30.775 1.00 38.22 216 SER A CA 1
ATOM 1768 C C . SER A 1 216 ? 12.563 -31.241 30.239 1.00 38.22 216 SER A C 1
ATOM 1770 O O . SER A 1 216 ? 12.941 -32.137 30.993 1.00 38.22 216 SER A O 1
ATOM 1772 N N . SER A 1 217 ? 12.409 -31.421 28.930 1.00 31.70 217 SER A N 1
ATOM 1773 C CA . SER A 1 217 ? 13.050 -32.512 28.193 1.00 31.70 217 SER A CA 1
ATOM 1774 C C . SER A 1 217 ? 14.426 -32.006 27.741 1.00 31.70 217 SER A C 1
ATOM 1776 O O . SER A 1 217 ? 14.488 -30.914 27.170 1.00 31.70 217 SER A O 1
ATOM 1778 N N . PRO A 1 218 ? 15.541 -32.714 27.996 1.00 47.47 218 PRO A N 1
ATOM 1779 C CA . PRO A 1 218 ? 16.854 -32.231 27.611 1.00 47.47 218 PRO A CA 1
ATOM 1780 C C . PRO A 1 218 ? 17.122 -32.639 26.167 1.00 47.47 218 PRO A C 1
ATOM 1782 O O . PRO A 1 218 ? 17.546 -33.759 25.902 1.00 47.47 218 PRO A O 1
ATOM 1785 N N . THR A 1 219 ? 16.904 -31.741 25.213 1.00 31.78 219 THR A N 1
ATOM 1786 C CA . THR A 1 219 ? 17.715 -31.750 23.992 1.00 31.78 219 THR A CA 1
ATOM 1787 C C . THR A 1 219 ? 17.686 -30.385 23.329 1.00 31.78 219 THR A C 1
ATOM 1789 O O . THR A 1 219 ? 16.643 -29.783 23.101 1.00 31.78 219 THR A O 1
ATOM 1792 N N . SER A 1 220 ? 18.888 -29.902 23.054 1.00 42.59 220 SER A N 1
ATOM 1793 C CA . SER A 1 220 ? 19.218 -28.748 22.236 1.00 42.59 220 SER A CA 1
ATOM 1794 C C . SER A 1 220 ? 18.347 -28.621 20.982 1.00 42.59 220 SER A C 1
ATOM 1796 O O . SER A 1 220 ? 18.481 -29.395 20.040 1.00 42.59 220 SER A O 1
ATOM 1798 N N . SER A 1 221 ? 17.508 -27.598 20.941 1.00 30.80 221 SER A N 1
ATOM 1799 C CA . SER A 1 221 ? 17.315 -26.749 19.765 1.00 30.80 221 SER A CA 1
ATOM 1800 C C . SER A 1 221 ? 16.467 -25.566 20.204 1.00 30.80 221 SER A C 1
ATOM 1802 O O . SER A 1 221 ? 15.311 -25.693 20.595 1.00 30.80 221 SER A O 1
ATOM 1804 N N . THR A 1 222 ? 17.076 -24.388 20.198 1.00 31.62 222 THR A N 1
ATOM 1805 C CA . THR A 1 222 ? 16.349 -23.131 20.063 1.00 31.62 222 THR A CA 1
ATOM 1806 C C . THR A 1 222 ? 15.363 -23.311 18.906 1.00 31.62 222 THR A C 1
ATOM 1808 O O . THR A 1 222 ? 15.825 -23.613 17.803 1.00 31.62 222 THR A O 1
ATOM 1811 N N . PRO A 1 223 ? 14.040 -23.147 19.085 1.00 36.25 223 PRO A N 1
ATOM 1812 C CA . PRO A 1 223 ? 13.201 -22.930 17.930 1.00 36.25 223 PRO A CA 1
ATOM 1813 C C . PRO A 1 223 ? 13.590 -21.538 17.443 1.00 36.25 223 PRO A C 1
ATOM 1815 O O . PRO A 1 223 ? 13.259 -20.523 18.059 1.00 36.25 223 PRO A O 1
ATOM 1818 N N . THR A 1 224 ? 14.386 -21.500 16.377 1.00 31.00 224 THR A N 1
ATOM 1819 C CA . THR A 1 224 ? 14.437 -20.346 15.489 1.00 31.00 224 THR A CA 1
ATOM 1820 C C . THR A 1 224 ? 12.996 -19.893 15.266 1.00 31.00 224 THR A C 1
ATOM 1822 O O . THR A 1 224 ? 12.131 -20.752 15.064 1.00 31.00 224 THR A O 1
ATOM 1825 N N . PRO A 1 225 ? 12.695 -18.586 15.365 1.00 36.78 225 PRO A N 1
ATOM 1826 C CA . PRO A 1 225 ? 11.361 -18.112 15.042 1.00 36.78 225 PRO A CA 1
ATOM 1827 C C . PRO A 1 225 ? 11.042 -18.643 13.648 1.00 36.78 225 PRO A C 1
ATOM 1829 O O . PRO A 1 225 ? 11.789 -18.384 12.704 1.00 36.78 225 PRO A O 1
ATOM 1832 N N . THR A 1 226 ? 9.995 -19.464 13.532 1.00 32.97 226 THR A N 1
ATOM 1833 C CA . THR A 1 226 ? 9.426 -19.785 12.226 1.00 32.97 226 THR A CA 1
ATOM 1834 C C . THR A 1 226 ? 9.223 -18.445 11.537 1.00 32.97 226 THR A C 1
ATOM 1836 O O . THR A 1 226 ? 8.566 -17.586 12.138 1.00 32.97 226 THR A O 1
ATOM 1839 N N . PRO A 1 227 ? 9.835 -18.224 10.359 1.00 38.38 227 PRO A N 1
ATOM 1840 C CA . PRO A 1 227 ? 9.662 -16.967 9.661 1.00 38.38 227 PRO A CA 1
ATOM 1841 C C . PRO A 1 227 ? 8.156 -16.732 9.514 1.00 38.38 227 PRO A C 1
ATOM 1843 O O . PRO A 1 227 ? 7.413 -17.711 9.335 1.00 38.38 227 PRO A O 1
ATOM 1846 N N . PRO A 1 228 ? 7.681 -15.479 9.648 1.00 40.00 228 PRO A N 1
ATOM 1847 C CA . PRO A 1 228 ? 6.292 -15.172 9.342 1.00 40.00 228 PRO A CA 1
ATOM 1848 C C . PRO A 1 228 ? 5.957 -15.807 7.986 1.00 40.00 228 PRO A C 1
ATOM 1850 O O . PRO A 1 228 ? 6.852 -15.896 7.133 1.00 40.00 228 PRO A O 1
ATOM 1853 N N . PRO A 1 229 ? 4.724 -16.313 7.780 1.00 37.75 229 PRO A N 1
ATOM 1854 C CA . PRO A 1 229 ? 4.349 -16.843 6.475 1.00 37.75 229 PRO A CA 1
ATOM 1855 C C . PRO A 1 229 ? 4.794 -15.823 5.426 1.00 37.75 229 PRO A C 1
ATOM 1857 O O . PRO A 1 229 ? 4.589 -14.626 5.636 1.00 37.75 229 PRO A O 1
ATOM 1860 N N . ALA A 1 230 ? 5.486 -16.296 4.382 1.00 42.69 230 ALA A N 1
ATOM 1861 C CA . ALA A 1 230 ? 6.207 -15.518 3.364 1.00 42.69 230 ALA A CA 1
ATOM 1862 C C . ALA A 1 230 ? 5.278 -14.678 2.455 1.00 42.69 230 ALA A C 1
ATOM 1864 O O . ALA A 1 230 ? 5.428 -14.647 1.235 1.00 42.69 230 ALA A O 1
ATOM 1865 N N . ILE A 1 231 ? 4.259 -14.081 3.066 1.00 46.75 231 ILE A N 1
ATOM 1866 C CA . ILE A 1 231 ? 3.195 -13.253 2.520 1.00 46.75 231 ILE A CA 1
ATOM 1867 C C . ILE A 1 231 ? 3.664 -11.793 2.476 1.00 46.75 231 ILE A C 1
ATOM 1869 O O . ILE A 1 231 ? 3.278 -11.063 1.571 1.00 46.75 231 ILE A O 1
ATOM 1873 N N . ILE A 1 232 ? 4.521 -11.360 3.409 1.00 47.16 232 ILE A N 1
ATOM 1874 C CA . ILE A 1 232 ? 5.048 -9.989 3.446 1.00 47.16 232 ILE A CA 1
ATOM 1875 C C . ILE A 1 232 ? 6.527 -10.038 3.047 1.00 47.16 232 ILE A C 1
ATOM 1877 O O . ILE A 1 232 ? 7.404 -10.338 3.853 1.00 47.16 232 ILE A O 1
ATOM 1881 N N . GLU A 1 233 ? 6.762 -9.854 1.747 1.00 56.59 233 GLU A N 1
ATOM 1882 C CA . GLU A 1 233 ? 8.073 -9.889 1.091 1.00 56.59 233 GLU A CA 1
ATOM 1883 C C . GLU A 1 233 ? 8.960 -8.672 1.435 1.00 56.59 233 GLU A C 1
ATOM 1885 O O . GLU A 1 233 ? 8.491 -7.583 1.761 1.00 56.59 233 GLU A O 1
ATOM 1890 N N . GLU A 1 234 ? 10.266 -8.874 1.249 1.00 54.03 234 GLU A N 1
ATOM 1891 C CA . GLU A 1 234 ? 11.412 -7.966 1.432 1.00 54.03 234 GLU A CA 1
ATOM 1892 C C . GLU A 1 234 ? 11.254 -6.558 0.814 1.00 54.03 234 GLU A C 1
ATOM 1894 O O . GLU A 1 234 ? 11.897 -5.613 1.261 1.00 54.03 234 GLU A O 1
ATOM 1899 N N . TRP A 1 235 ? 10.348 -6.371 -0.154 1.00 60.03 235 TRP A N 1
ATOM 1900 C CA . TRP A 1 235 ? 10.044 -5.059 -0.747 1.00 60.03 235 TRP A CA 1
ATOM 1901 C C . TRP A 1 235 ? 9.334 -4.100 0.223 1.00 60.03 235 TRP A C 1
ATOM 1903 O O . TRP A 1 235 ? 9.394 -2.885 0.035 1.00 60.03 235 TRP A O 1
ATOM 1913 N N . ALA A 1 236 ? 8.656 -4.633 1.247 1.00 56.75 236 ALA A N 1
ATOM 1914 C CA . ALA A 1 236 ? 7.977 -3.850 2.279 1.00 56.75 236 ALA A CA 1
ATOM 1915 C C . ALA A 1 236 ? 8.934 -3.366 3.385 1.00 56.75 236 ALA A C 1
ATOM 1917 O O . ALA A 1 236 ? 8.529 -2.571 4.240 1.00 56.75 236 ALA A O 1
ATOM 1918 N N . ALA A 1 237 ? 10.201 -3.805 3.366 1.00 56.22 237 ALA A N 1
ATOM 1919 C CA . ALA A 1 237 ? 11.246 -3.351 4.277 1.00 56.22 237 ALA A CA 1
ATOM 1920 C C . ALA A 1 237 ? 11.693 -1.925 3.909 1.00 56.22 237 ALA A C 1
ATOM 1922 O O . ALA A 1 237 ? 12.771 -1.694 3.363 1.00 56.22 237 ALA A O 1
ATOM 1923 N N . ALA A 1 238 ? 10.835 -0.945 4.185 1.00 54.50 238 ALA A N 1
ATOM 1924 C CA . ALA A 1 238 ? 11.210 0.456 4.104 1.00 54.50 238 ALA A CA 1
ATOM 1925 C C . ALA A 1 238 ? 12.311 0.771 5.137 1.00 54.50 238 ALA A C 1
ATOM 1927 O O . ALA A 1 238 ? 12.332 0.181 6.226 1.00 54.50 238 ALA A O 1
ATOM 1928 N N . PRO A 1 239 ? 13.198 1.745 4.860 1.00 53.72 239 PRO A N 1
ATOM 1929 C CA . PRO A 1 239 ? 13.989 2.376 5.910 1.00 53.72 239 PRO A CA 1
ATOM 1930 C C . PRO A 1 239 ? 13.049 2.836 7.030 1.00 53.72 239 PRO A C 1
ATOM 1932 O O . PRO A 1 239 ? 11.957 3.323 6.737 1.00 53.72 239 PRO A O 1
ATOM 1935 N N . LYS A 1 240 ? 13.466 2.690 8.299 1.00 55.81 240 LYS A N 1
ATOM 1936 C CA . LYS A 1 240 ? 12.681 3.126 9.472 1.00 55.81 240 LYS A CA 1
ATOM 1937 C C . LYS A 1 240 ? 12.036 4.484 9.169 1.00 55.81 240 LYS A C 1
ATOM 1939 O O . LYS A 1 240 ? 12.796 5.430 8.923 1.00 55.81 240 LYS A O 1
ATOM 1944 N N . PRO A 1 241 ? 10.695 4.592 9.151 1.00 54.88 241 PRO A N 1
ATOM 1945 C CA . PRO A 1 241 ? 10.046 5.825 8.749 1.00 54.88 241 PRO A CA 1
ATOM 1946 C C . PRO A 1 241 ? 10.526 6.926 9.689 1.00 54.88 241 PRO A C 1
ATOM 1948 O O . PRO A 1 241 ? 10.359 6.841 10.906 1.00 54.88 241 PRO A O 1
ATOM 1951 N N . LYS A 1 242 ? 11.189 7.945 9.137 1.00 53.81 242 LYS A N 1
ATOM 1952 C CA . LYS A 1 242 ? 11.399 9.193 9.866 1.00 53.81 242 LYS A CA 1
ATOM 1953 C C . LYS A 1 242 ? 10.050 9.903 9.822 1.00 53.81 242 LYS A C 1
ATOM 1955 O O . LYS A 1 242 ? 9.657 10.307 8.727 1.00 53.81 242 LYS A O 1
ATOM 1960 N N . PRO A 1 243 ? 9.320 10.026 10.944 1.00 58.28 243 PRO A N 1
ATOM 1961 C CA . PRO A 1 243 ? 8.044 10.718 10.925 1.00 58.28 243 PRO A CA 1
ATOM 1962 C C . PRO A 1 243 ? 8.288 12.148 10.444 1.00 58.28 243 PRO A C 1
ATOM 1964 O O . PRO A 1 243 ? 9.059 12.899 11.050 1.00 58.28 243 PRO A O 1
ATOM 1967 N N . ASP A 1 244 ? 7.669 12.509 9.322 1.00 66.94 244 ASP A N 1
ATOM 1968 C CA . ASP A 1 244 ? 7.661 13.879 8.823 1.00 66.94 244 ASP A CA 1
ATOM 1969 C C . ASP A 1 244 ? 6.828 14.707 9.803 1.00 66.94 244 ASP A C 1
ATOM 1971 O O . ASP A 1 244 ? 5.602 14.772 9.711 1.00 66.94 244 ASP A O 1
ATOM 1975 N N . GLN A 1 245 ? 7.499 15.291 10.799 1.00 67.81 245 GLN A N 1
ATOM 1976 C CA . GLN A 1 245 ? 6.851 15.962 11.928 1.00 67.81 245 GLN A CA 1
ATOM 1977 C C . GLN A 1 245 ? 5.866 17.052 11.482 1.00 67.81 245 GLN A C 1
ATOM 1979 O O . GLN A 1 245 ? 4.899 17.322 12.192 1.00 67.81 245 GLN A O 1
ATOM 1984 N N . ALA A 1 246 ? 6.082 17.670 10.317 1.00 71.62 246 ALA A N 1
ATOM 1985 C CA . ALA A 1 246 ? 5.170 18.664 9.766 1.00 71.62 246 ALA A CA 1
ATOM 1986 C C . ALA A 1 246 ? 3.868 18.025 9.255 1.00 71.62 246 ALA A C 1
ATOM 1988 O O . ALA A 1 246 ? 2.785 18.573 9.465 1.00 71.62 246 ALA A O 1
ATOM 1989 N N . LEU A 1 247 ? 3.950 16.851 8.623 1.00 71.81 247 LEU A N 1
ATOM 1990 C CA . LEU A 1 247 ? 2.763 16.091 8.232 1.00 71.81 247 LEU A CA 1
ATOM 1991 C C . LEU A 1 247 ? 2.005 15.553 9.437 1.00 71.81 247 LEU A C 1
ATOM 1993 O O . LEU A 1 247 ? 0.784 15.679 9.460 1.00 71.81 247 LEU A O 1
ATOM 1997 N N . VAL A 1 248 ? 2.715 15.013 10.431 1.00 67.75 248 VAL A N 1
ATOM 1998 C CA . VAL A 1 248 ? 2.097 14.500 11.661 1.00 67.75 248 VAL A CA 1
ATOM 1999 C C . VAL A 1 248 ? 1.281 15.604 12.331 1.00 67.75 248 VAL A C 1
ATOM 2001 O O . VAL A 1 248 ? 0.097 15.421 12.602 1.00 67.75 248 VAL A O 1
ATOM 2004 N N . ARG A 1 249 ? 1.863 16.801 12.501 1.00 70.19 249 ARG A N 1
ATOM 2005 C CA . ARG A 1 249 ? 1.147 17.970 13.045 1.00 70.19 249 ARG A CA 1
ATOM 2006 C C . ARG A 1 249 ? -0.088 18.318 12.222 1.00 70.19 249 ARG A C 1
ATOM 2008 O O . ARG A 1 249 ? -1.166 18.450 12.782 1.00 70.19 249 ARG A O 1
ATOM 2015 N N . LYS A 1 250 ? 0.038 18.365 10.895 1.00 76.50 250 LYS A N 1
ATOM 2016 C CA . LYS A 1 250 ? -1.091 18.639 9.996 1.00 76.50 250 LYS A CA 1
ATOM 2017 C C . LYS A 1 250 ? -2.194 17.579 10.084 1.00 76.50 250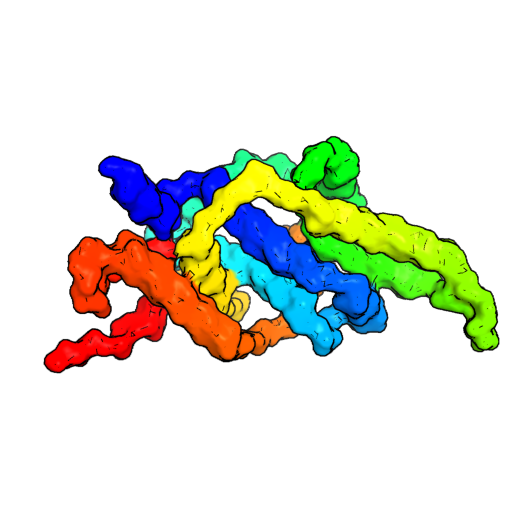 LYS A C 1
ATOM 2019 O O . LYS A 1 250 ? -3.369 17.897 9.907 1.00 76.50 250 LYS A O 1
ATOM 2024 N N . HIS A 1 251 ? -1.840 16.313 10.290 1.00 74.31 251 HIS A N 1
ATOM 2025 C CA . HIS A 1 251 ? -2.813 15.239 10.479 1.00 74.31 251 HIS A CA 1
ATOM 2026 C C . HIS A 1 251 ? -3.510 15.372 11.833 1.00 74.31 251 HIS A C 1
ATOM 2028 O O . HIS A 1 251 ? -4.732 15.264 11.883 1.00 74.31 251 HIS A O 1
ATOM 2034 N N . ILE A 1 252 ? -2.756 15.681 12.892 1.00 70.69 252 ILE A N 1
ATOM 2035 C CA . ILE A 1 252 ? -3.293 15.939 14.232 1.00 70.69 252 ILE A CA 1
ATOM 2036 C C . ILE A 1 252 ? -4.257 17.125 14.200 1.00 70.69 252 ILE A C 1
ATOM 2038 O O . ILE A 1 252 ? -5.382 16.974 14.655 1.00 70.69 252 ILE A O 1
ATOM 2042 N N . GLU A 1 253 ? -3.879 18.258 13.606 1.00 74.50 253 GLU A N 1
ATOM 2043 C CA . GLU A 1 253 ? -4.747 19.437 13.458 1.00 74.50 253 GLU A CA 1
ATOM 2044 C C . GLU A 1 253 ? -6.076 19.069 12.787 1.00 74.50 253 GLU A C 1
ATOM 2046 O O . GLU A 1 253 ? -7.148 19.317 13.331 1.00 74.50 253 GLU A O 1
ATOM 2051 N N . LYS A 1 254 ? -6.019 18.371 11.647 1.00 76.19 254 LYS A N 1
ATOM 2052 C CA . LYS A 1 254 ? -7.222 17.938 10.922 1.00 76.19 254 LYS A CA 1
ATOM 2053 C C . LYS A 1 254 ? -8.067 16.936 11.688 1.00 76.19 254 LYS A C 1
ATOM 2055 O O . LYS A 1 254 ? -9.291 16.940 11.554 1.00 76.19 254 LYS A O 1
ATOM 2060 N N . MET A 1 255 ? -7.433 16.041 12.436 1.00 74.25 255 MET A N 1
ATOM 2061 C CA . MET A 1 255 ? -8.137 15.107 13.299 1.00 74.25 255 MET A CA 1
ATOM 2062 C C . MET A 1 255 ? -8.846 15.869 14.410 1.00 74.25 255 MET A C 1
ATOM 2064 O O . MET A 1 255 ? -10.041 15.669 14.574 1.00 74.25 255 MET A O 1
ATOM 2068 N N . VAL A 1 256 ? -8.152 16.768 15.109 1.00 71.19 256 VAL A N 1
ATOM 2069 C CA . VAL A 1 256 ? -8.718 17.605 16.172 1.00 71.19 256 VAL A CA 1
ATOM 2070 C C . VAL A 1 256 ? -9.906 18.403 15.634 1.00 71.19 256 VAL A C 1
ATOM 2072 O O . VAL A 1 256 ? -11.000 18.280 16.172 1.00 71.19 256 VAL A O 1
ATOM 2075 N N . GLU A 1 257 ? -9.762 19.095 14.501 1.00 75.75 257 GLU A N 1
ATOM 2076 C CA . GLU A 1 257 ? -10.871 19.796 13.834 1.00 75.75 257 GLU A CA 1
ATOM 2077 C C . GLU A 1 257 ? -12.055 18.871 13.507 1.00 75.75 257 GLU A C 1
ATOM 2079 O O . GLU A 1 257 ? -13.215 19.256 13.649 1.00 75.75 257 GLU A O 1
ATOM 2084 N N . SER A 1 258 ? -11.777 17.645 13.051 1.00 72.75 258 SER A N 1
ATOM 2085 C CA . SER A 1 258 ? -12.815 16.660 12.718 1.00 72.75 258 SER A CA 1
ATOM 2086 C C . SER A 1 258 ? -13.495 16.105 13.967 1.00 72.75 258 SER A C 1
ATOM 2088 O O . SER A 1 258 ? -14.692 15.827 13.932 1.00 72.75 258 SER A O 1
ATOM 2090 N N . VAL A 1 259 ? -12.758 15.952 15.067 1.00 70.06 259 VAL A N 1
ATOM 2091 C CA . VAL A 1 259 ? -13.295 15.525 16.357 1.00 70.06 259 VAL A CA 1
ATOM 2092 C C . VAL A 1 259 ? -14.185 16.621 16.926 1.00 70.06 259 VAL A C 1
ATOM 2094 O O . VAL A 1 259 ? -15.347 16.336 17.188 1.00 70.06 259 VAL A O 1
ATOM 2097 N N . PHE A 1 260 ? -13.705 17.863 17.029 1.00 72.38 260 PHE A N 1
ATOM 2098 C CA . PHE A 1 260 ? -14.513 18.995 17.494 1.00 72.38 260 PHE A CA 1
ATOM 2099 C C . PHE A 1 260 ? -15.790 19.131 16.661 1.00 72.38 260 PHE A C 1
ATOM 2101 O O . PHE A 1 260 ? -16.887 19.048 17.193 1.00 72.38 260 PHE A O 1
ATOM 2108 N N . ARG A 1 261 ? -15.689 19.157 15.326 1.00 72.50 261 ARG A N 1
ATOM 2109 C CA . ARG A 1 261 ? -16.869 19.245 14.445 1.00 72.50 261 ARG A CA 1
ATOM 2110 C C . ARG A 1 261 ? -17.924 18.151 14.687 1.00 72.50 261 ARG A C 1
ATOM 2112 O O . ARG A 1 261 ? -19.104 18.378 14.421 1.00 72.50 261 ARG A O 1
ATOM 2119 N N . ASN A 1 262 ? -17.520 16.955 15.115 1.00 68.50 262 ASN A N 1
ATOM 2120 C CA . ASN A 1 262 ? -18.427 15.813 15.254 1.00 68.50 262 ASN A CA 1
ATOM 2121 C C . ASN A 1 262 ? -18.881 15.538 16.692 1.00 68.50 262 ASN A C 1
ATOM 2123 O O . ASN A 1 262 ? -19.997 15.038 16.889 1.00 68.50 262 ASN A O 1
ATOM 2127 N N . PHE A 1 263 ? -18.040 15.844 17.676 1.00 67.75 263 PHE A N 1
ATOM 2128 C CA . PHE A 1 263 ? -18.233 15.478 19.075 1.00 67.75 263 PHE A CA 1
ATOM 2129 C C . PHE A 1 263 ? -18.491 16.679 19.989 1.00 67.75 263 PHE A C 1
ATOM 2131 O O . PHE A 1 263 ? -19.242 16.481 20.928 1.00 67.75 263 PHE A O 1
ATOM 2138 N N . ASP A 1 264 ? -18.015 17.889 19.682 1.00 69.25 264 ASP A N 1
ATOM 2139 C CA . ASP A 1 264 ? -18.405 19.120 20.396 1.00 69.25 264 ASP A CA 1
ATOM 2140 C C . ASP A 1 264 ? -19.812 19.537 19.913 1.00 69.25 264 ASP A C 1
ATOM 2142 O O . ASP A 1 264 ? -20.011 20.019 18.792 1.00 69.25 264 ASP A O 1
ATOM 2146 N N . VAL A 1 265 ? -20.836 19.164 20.691 1.00 61.06 265 VAL A N 1
ATOM 2147 C CA . VAL A 1 265 ? -22.259 19.266 20.302 1.00 61.06 265 VAL A CA 1
ATOM 2148 C C . VAL A 1 265 ? -22.861 20.611 20.683 1.00 61.06 265 VAL A C 1
ATOM 2150 O O . VAL A 1 265 ? -23.786 21.078 20.014 1.00 61.06 265 VAL A O 1
ATOM 2153 N N . ASP A 1 266 ? -22.370 21.189 21.768 1.00 66.12 266 ASP A N 1
ATOM 2154 C CA . ASP A 1 266 ? -22.753 22.486 22.306 1.00 66.12 266 ASP A CA 1
ATOM 2155 C C . ASP A 1 266 ? -21.921 23.635 21.726 1.00 66.12 266 ASP A C 1
ATOM 2157 O O . ASP A 1 266 ? -22.346 24.788 21.827 1.00 66.12 266 ASP A O 1
ATOM 2161 N N . GLY A 1 267 ? -20.833 23.331 21.012 1.00 66.38 267 GLY A N 1
ATOM 2162 C CA . GLY A 1 267 ? -19.978 24.316 20.356 1.00 66.38 267 GLY A CA 1
ATOM 2163 C C . GLY A 1 267 ? -19.235 25.176 21.369 1.00 66.38 267 GLY A C 1
ATOM 2164 O O . GLY A 1 267 ? -18.957 26.345 21.084 1.00 66.38 267 GLY A O 1
ATOM 2165 N N . ASP A 1 268 ? -18.991 24.633 22.562 1.00 72.12 268 ASP A N 1
ATOM 2166 C CA . ASP A 1 268 ? -18.378 25.350 23.675 1.00 72.12 268 ASP A CA 1
ATOM 2167 C C . ASP A 1 268 ? -16.846 25.418 23.546 1.00 72.12 268 ASP A C 1
ATOM 2169 O O . ASP A 1 268 ? -16.191 26.146 24.294 1.00 72.12 268 ASP A O 1
ATOM 2173 N N . GLY A 1 269 ? -16.280 24.732 22.543 1.00 68.19 269 GLY A N 1
ATOM 2174 C CA . GLY A 1 269 ? -14.845 24.665 22.304 1.00 68.19 269 GLY A CA 1
ATOM 2175 C C . GLY A 1 269 ? -14.135 23.641 23.188 1.00 68.19 269 GLY A C 1
ATOM 2176 O O . GLY A 1 269 ? -12.901 23.614 23.210 1.00 68.19 269 GLY A O 1
ATOM 2177 N N . HIS A 1 270 ? -14.882 22.780 23.881 1.00 67.88 270 HIS A N 1
ATOM 2178 C CA . HIS A 1 270 ? -14.392 21.719 24.747 1.00 67.88 270 HIS A CA 1
ATOM 2179 C C . HIS A 1 270 ? -15.033 20.364 24.386 1.00 67.88 270 HIS A C 1
ATOM 2181 O O . HIS A 1 270 ? -16.007 20.260 23.652 1.00 67.88 270 HIS A O 1
ATOM 2187 N N . ILE A 1 271 ? -14.409 19.270 24.833 1.00 67.75 271 ILE A N 1
ATOM 2188 C CA . ILE A 1 271 ? -14.932 17.907 24.661 1.00 67.75 271 ILE A CA 1
ATOM 2189 C C . ILE A 1 271 ? -15.109 17.329 26.060 1.00 67.75 271 ILE A C 1
ATOM 2191 O O . ILE A 1 271 ? -14.150 17.295 26.837 1.00 67.75 271 ILE A O 1
ATOM 2195 N N . SER A 1 272 ? -16.314 16.861 26.389 1.00 67.19 272 SER A N 1
ATOM 2196 C CA . SER A 1 272 ? -16.600 16.304 27.714 1.00 67.19 272 SER A CA 1
ATOM 2197 C C . SER A 1 272 ? -15.810 15.016 27.988 1.00 67.19 272 SER A C 1
ATOM 2199 O O . SER A 1 272 ? -15.358 14.306 27.082 1.00 67.19 272 SER A O 1
ATOM 2201 N N . GLN A 1 273 ? -15.651 14.660 29.266 1.00 65.44 273 GLN A N 1
ATOM 2202 C CA . GLN A 1 273 ? -14.890 13.474 29.671 1.00 65.44 273 GLN A CA 1
ATOM 2203 C C . GLN A 1 273 ? -15.519 12.165 29.146 1.00 65.44 273 GLN A C 1
ATOM 2205 O O . GLN A 1 273 ? -14.813 11.196 28.849 1.00 65.44 273 GLN A O 1
ATOM 2210 N N . GLU A 1 274 ? -16.842 12.128 28.999 1.00 63.88 274 GLU A N 1
ATOM 2211 C CA . GLU A 1 274 ? -17.602 11.029 28.402 1.00 63.88 274 GLU A CA 1
ATOM 2212 C C . GLU A 1 274 ? -17.333 10.900 26.896 1.00 63.88 274 GLU A C 1
ATOM 2214 O O . GLU A 1 274 ? -17.109 9.791 26.403 1.00 63.88 274 GLU A O 1
ATOM 2219 N N . GLU A 1 275 ? -17.285 12.019 26.171 1.00 63.75 275 GLU A N 1
ATOM 2220 C CA . GLU A 1 275 ? -16.961 12.062 24.739 1.00 63.75 275 GLU A CA 1
ATOM 2221 C C . GLU A 1 275 ? -15.498 11.683 24.485 1.00 63.75 275 GLU A C 1
ATOM 2223 O O . GLU A 1 275 ? -15.194 10.911 23.570 1.00 63.75 275 GLU A O 1
ATOM 2228 N N . PHE A 1 276 ? -14.590 12.103 25.367 1.00 66.44 276 PHE A N 1
ATOM 2229 C CA . PHE A 1 276 ? -13.183 11.721 25.303 1.00 66.44 276 PHE A CA 1
ATOM 2230 C C . PHE A 1 276 ? -12.957 10.224 25.580 1.00 66.44 276 PHE A C 1
ATOM 2232 O O . PHE A 1 276 ? -12.141 9.580 24.915 1.00 66.44 276 PHE A O 1
ATOM 2239 N N . LYS A 1 277 ? -13.714 9.614 26.507 1.00 63.66 277 LYS A N 1
ATOM 2240 C CA . LYS A 1 277 ? -13.676 8.154 26.747 1.00 63.66 277 LYS A CA 1
ATOM 2241 C C . LYS A 1 277 ? -14.096 7.356 25.512 1.00 63.66 277 LYS A C 1
ATOM 2243 O O . LYS A 1 277 ? -13.515 6.304 25.239 1.00 63.66 277 LYS A O 1
ATOM 2248 N N . ILE A 1 278 ? -15.074 7.858 24.759 1.00 62.31 278 ILE A N 1
ATOM 2249 C CA . ILE A 1 278 ? -15.507 7.255 23.498 1.00 62.31 278 ILE A CA 1
ATOM 2250 C C . ILE A 1 278 ? -14.362 7.310 22.474 1.00 62.31 278 ILE A C 1
ATOM 2252 O O . ILE A 1 278 ? -14.030 6.284 21.885 1.00 62.31 278 ILE A O 1
ATOM 2256 N N . ILE A 1 279 ? -13.683 8.447 22.319 1.00 63.59 279 ILE A N 1
ATOM 2257 C CA . ILE A 1 279 ? -12.531 8.592 21.409 1.00 63.59 279 ILE A CA 1
ATOM 2258 C C . ILE A 1 279 ? -11.376 7.657 21.820 1.00 63.59 279 ILE A C 1
ATOM 2260 O O . ILE A 1 279 ? -10.841 6.924 20.988 1.00 63.59 279 ILE A O 1
ATOM 2264 N N . ARG A 1 280 ? -11.048 7.599 23.117 1.00 64.62 280 ARG A N 1
ATOM 2265 C CA . ARG A 1 280 ? -9.985 6.751 23.687 1.00 64.62 280 ARG A CA 1
ATOM 2266 C C . ARG A 1 280 ? -10.157 5.264 23.386 1.00 64.62 280 ARG A C 1
ATOM 2268 O O . ARG A 1 280 ? -9.181 4.594 23.063 1.00 64.62 280 ARG A O 1
ATOM 2275 N N . ASN A 1 281 ? -11.369 4.729 23.503 1.00 60.12 281 ASN A N 1
ATOM 2276 C CA . ASN A 1 281 ? -11.608 3.301 23.266 1.00 60.12 281 ASN A CA 1
ATOM 2277 C C . ASN A 1 281 ? -11.452 2.909 21.788 1.00 60.12 281 ASN A C 1
ATOM 2279 O O . ASN A 1 281 ? -11.103 1.765 21.495 1.00 60.12 281 ASN A O 1
ATOM 2283 N N . ASN A 1 282 ? -11.681 3.859 20.877 1.00 57.94 282 ASN A N 1
ATOM 2284 C CA . ASN A 1 282 ? -11.574 3.661 19.430 1.00 57.94 282 ASN A CA 1
ATOM 2285 C C . ASN A 1 282 ? -10.163 3.942 18.898 1.00 57.94 282 ASN A C 1
ATOM 2287 O O . ASN A 1 282 ? -9.766 3.389 17.877 1.00 57.94 282 ASN A O 1
ATOM 2291 N N . PHE A 1 283 ? -9.386 4.741 19.630 1.00 63.22 283 PHE A N 1
ATOM 2292 C CA . PHE A 1 283 ? -8.011 5.093 19.307 1.00 63.22 283 PHE A CA 1
ATOM 2293 C C . PHE A 1 283 ? -7.135 4.946 20.563 1.00 63.22 283 PHE A C 1
ATOM 2295 O O . PHE A 1 283 ? -6.745 5.943 21.176 1.00 63.22 283 PHE A O 1
ATOM 2302 N N . PRO A 1 284 ? -6.812 3.705 20.970 1.00 54.34 284 PRO A N 1
ATOM 2303 C CA . PRO A 1 284 ? -6.217 3.378 22.273 1.00 54.34 284 PRO A CA 1
ATOM 2304 C C . PRO A 1 284 ? -4.887 4.077 22.586 1.00 54.34 284 PRO A C 1
ATOM 2306 O O . PRO A 1 284 ? -4.467 4.122 23.740 1.00 54.34 284 PRO A O 1
ATOM 2309 N N . TYR A 1 285 ? -4.240 4.661 21.583 1.00 53.69 285 TYR A N 1
ATOM 2310 C CA . TYR A 1 285 ? -2.961 5.353 21.706 1.00 53.69 285 TYR A CA 1
ATOM 2311 C C . TYR A 1 285 ? -3.054 6.875 21.506 1.00 53.69 285 TYR A C 1
ATOM 2313 O O . TYR A 1 285 ? -2.042 7.553 21.677 1.00 53.69 285 TYR A O 1
ATOM 2321 N N . LEU A 1 286 ? -4.245 7.442 21.244 1.00 54.50 286 LEU A N 1
ATOM 2322 C CA . LEU A 1 286 ? -4.457 8.894 21.381 1.00 54.50 286 LEU A CA 1
ATOM 2323 C C . LEU A 1 286 ? -4.169 9.370 22.816 1.00 54.50 286 LEU A C 1
ATOM 2325 O O . LEU A 1 286 ? -3.852 10.532 23.033 1.00 54.50 286 LEU A O 1
ATOM 2329 N N . CYS A 1 287 ? -4.186 8.467 23.799 1.00 41.47 287 CYS A N 1
ATOM 2330 C CA . CYS A 1 287 ? -3.856 8.774 25.187 1.00 41.47 287 CYS A CA 1
ATOM 2331 C C . CYS A 1 287 ? -2.421 9.238 25.440 1.00 41.47 287 CYS A C 1
ATOM 2333 O O . CYS A 1 287 ? -2.205 9.830 26.488 1.00 41.47 287 CYS A O 1
ATOM 2335 N N . LYS A 1 288 ? -1.459 9.054 24.521 1.00 47.31 288 LYS A N 1
ATOM 2336 C CA . LYS A 1 288 ? -0.138 9.693 24.690 1.00 47.31 288 LYS A CA 1
ATOM 2337 C C . LYS A 1 288 ? -0.218 11.229 24.676 1.00 47.31 288 LYS A C 1
ATOM 2339 O O . LYS A 1 288 ? 0.721 11.879 25.113 1.00 47.31 288 LYS A O 1
ATOM 2344 N N . PHE A 1 289 ? -1.322 11.802 24.190 1.00 44.03 289 PHE A N 1
ATOM 2345 C CA . PHE A 1 289 ? -1.600 13.239 24.244 1.00 44.03 289 PHE A CA 1
ATOM 2346 C C . PHE A 1 289 ? -2.336 13.669 25.525 1.00 44.03 289 PHE A C 1
ATOM 2348 O O . PHE A 1 289 ? -2.452 14.860 25.776 1.00 44.03 289 PHE A O 1
ATOM 2355 N N . GLY A 1 290 ? -2.845 12.721 26.322 1.00 39.16 290 GLY A N 1
ATOM 2356 C CA . GLY A 1 290 ? -3.703 12.986 27.482 1.00 39.16 290 GLY A CA 1
ATOM 2357 C C . GLY A 1 290 ? -2.972 13.221 28.804 1.00 39.16 290 GLY A C 1
ATOM 2358 O O . GLY A 1 290 ? -3.635 13.486 29.798 1.00 39.16 290 GLY A O 1
ATOM 2359 N N . ASP A 1 291 ? -1.639 13.141 28.831 1.00 41.06 291 ASP A N 1
ATOM 2360 C CA . ASP A 1 291 ? -0.846 13.475 30.026 1.00 41.06 291 ASP A CA 1
ATOM 2361 C C . ASP A 1 291 ? -0.585 14.997 30.151 1.00 41.06 291 ASP A C 1
ATOM 2363 O O . ASP A 1 291 ? 0.146 15.434 31.038 1.00 41.06 291 ASP A O 1
ATOM 2367 N N . LEU A 1 292 ? -1.164 15.815 29.260 1.00 42.22 292 LEU A N 1
ATOM 2368 C CA . LEU A 1 292 ? -0.990 17.270 29.197 1.00 42.22 292 LEU A CA 1
ATOM 2369 C C . LEU A 1 292 ? -2.349 17.980 29.091 1.00 42.22 292 LEU A C 1
ATOM 2371 O O . LEU A 1 292 ? -2.772 18.345 28.001 1.00 42.22 292 LEU A O 1
ATOM 2375 N N . ASP A 1 293 ? -3.049 18.069 30.222 1.00 44.84 293 ASP A N 1
ATOM 2376 C CA . ASP A 1 293 ? -3.754 19.261 30.734 1.00 44.84 293 ASP A CA 1
ATOM 2377 C C . ASP A 1 293 ? -4.769 18.822 31.801 1.00 44.84 293 ASP A C 1
ATOM 2379 O O . ASP A 1 293 ? -5.975 18.730 31.572 1.00 44.84 293 ASP A O 1
ATOM 2383 N N . GLU A 1 294 ? -4.276 18.582 33.017 1.00 38.09 294 GLU A N 1
ATOM 2384 C CA . GLU A 1 294 ? -5.068 18.921 34.201 1.00 38.09 294 GLU A CA 1
ATOM 2385 C C . GLU A 1 294 ? -4.872 20.422 34.446 1.00 38.09 294 GLU A C 1
ATOM 2387 O O . GLU A 1 294 ? -4.051 20.831 35.268 1.00 38.09 294 GLU A O 1
ATOM 2392 N N . ASN A 1 295 ? -5.577 21.258 33.679 1.00 38.03 295 ASN A N 1
ATOM 2393 C CA . ASN A 1 295 ? -5.677 22.670 34.026 1.00 38.03 295 ASN A CA 1
ATOM 2394 C C . ASN A 1 295 ? -6.541 22.794 35.288 1.00 38.03 295 ASN A C 1
ATOM 2396 O O . ASN A 1 295 ? -7.724 22.445 35.283 1.00 38.03 295 ASN A O 1
ATOM 2400 N N . GLN A 1 296 ? -5.886 23.244 36.361 1.00 32.91 296 GLN A N 1
ATOM 2401 C CA . GLN A 1 296 ? -6.500 23.891 37.522 1.00 32.91 296 GLN A CA 1
ATOM 2402 C C . GLN A 1 296 ? -7.317 25.114 37.106 1.00 32.91 296 GLN A C 1
ATOM 2404 O O . GLN A 1 296 ? -6.883 25.819 36.166 1.00 32.91 296 GLN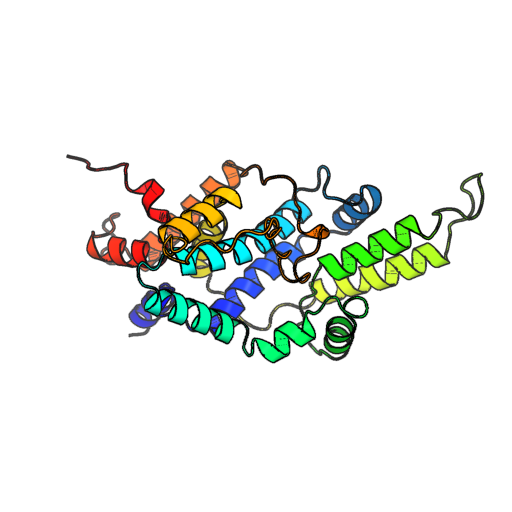 A O 1
#

Radius of gyration: 22.78 Å; chains: 1; bounding box: 60×58×67 Å

pLDDT: mean 76.08, std 18.46, range [30.8, 98.0]